Protein AF-A0A2E8H2K3-F1 (afdb_monomer)

Solvent-accessible surface area (backbone atoms only — not comparable to full-atom values): 17616 Å² total; per-residue (Å²): 133,90,81,90,89,84,88,81,89,86,83,91,80,86,81,76,81,76,82,73,80,74,78,74,80,76,75,75,80,77,75,50,75,65,58,50,51,50,50,56,44,62,75,73,41,44,48,52,78,47,74,44,89,97,36,64,70,56,31,31,44,37,40,28,39,30,40,29,29,30,73,90,58,51,79,85,51,50,73,74,70,49,65,58,66,64,61,57,53,47,54,34,50,45,36,45,71,76,37,57,31,51,51,48,75,42,77,77,36,41,46,78,41,76,68,58,70,56,30,40,36,35,34,61,42,47,75,57,51,79,72,27,30,42,44,50,31,49,30,48,76,60,19,22,29,34,48,31,72,69,79,53,70,64,58,55,50,53,20,31,42,73,67,58,72,39,48,77,80,75,41,29,44,76,45,66,62,58,62,82,42,62,46,45,53,39,52,46,82,52,65,78,68,69,58,56,95,89,49,66,61,42,38,31,35,30,49,75,87,34,80,31,33,38,38,53,55,32,64,69,74,79,76,62,73,68,56,65,66,74,70,64,91,75,89,85,86,89,78,77,91,80,78,96,71,84,86,75,78,55,73,64,59,52,51,52,54,51,52,58,51,58,60,59,75,65,39,66,66,46,50,45,47,51,43,6,46,52,48,28,50,45,65,38,83,68,11,40,42,44,41,65,75,70,67,74,124

Foldseek 3Di:
DDDDDDDDDDDDDDDDPPPDPPPDPDPDPDDDPVRVVLVVCVVPAQWAWDADPPALQQIATEHAEEEEEAPVCPPVNLCPAFDNVVVVVLLQVLLVVRHNYNYDYDPHYYLPDPCLLRHLEYEYSDQYDPVSLLSVLVSLQQQHAYAYQPSDDVSNVCSCVPNVVDDEPPQKYKDQAAQPHQLCVSNNNPHRPDADVPQAGWMFMDGNNAGRYTHLCSLGPDDPPVVVVVPDPDDDDDDDDDDDDDDPDDPVVVVVVVVVVVVVSVPPSSSSSSNSNVSCSQPPPSGSNVCVNVPPD

Secondary structure (DSSP, 8-state):
---------------------PPPPPPPPPPPHHHHHHHHHHHH-SEEEEEETTEEEEEEEEEEEEEEE-GGG-GGGGGGTSS-HHHHHHHHHHHHHHSEEEEEEPPPEETT-GGGGG-SEEEE-S---HHHHHHHHHHHHTT-EEEESS--HHHHHHHHHHTT-PPBTTTEEEEEPPTT-GGGGSSS-----PPPTTPPPPEEEEETTEEEEEESGGGT--SSHHHHHHT--------PPPPP------HHHHHHHHHHHHHHTT-HHHHHHHHHHHHHHHHSTT-HHHHHHTT--

Nearest PDB structures (foldseek):
  4nc9-assembly6_D  TM=3.918E-01  e=2.408E+00  Mycolicibacterium smegmatis MC2 155

Radius of gyration: 29.59 Å; Cα contacts (8 Å, |Δi|>4): 400; chains: 1; bounding box: 62×115×82 Å

Mean predicted aligned error: 13.83 Å

Sequence (297 aa):
MKRSCHRLLGLSLAVGFMSGCIPAPIPSPTPTSEEQEERLNRERYQARIRVIPGAPQAISGFLRIGRVYASRMGSAAVVSRVGNPRDLDMILDTINEYTEIEADFAPDLPYSDPRLLDLPIIIPQSEPNEVELEQLTRYLLEGGFVLDPGLGTDVFREGLEKYGGLVWGQDAWMETLPSDHPVFNSFFVLGEVRPSAGQPSPRGLFVNGRLAVLNFETLGMREEQTRAEVSRPGQVPGRAPVSPGTETVDPQLLRELDAAHVDRFRDIRFEKMTVNVVVHALTQEGSITSRNSTGGR

pLDDT: mean 75.19, std 21.52, range [35.12, 98.31]

Structure (mmCIF, N/CA/C/O backbone):
data_AF-A0A2E8H2K3-F1
#
_entry.id   AF-A0A2E8H2K3-F1
#
loop_
_atom_site.group_PDB
_atom_site.id
_atom_site.type_symbol
_atom_site.label_atom_id
_atom_site.label_alt_id
_atom_site.label_comp_id
_atom_site.label_asym_id
_atom_site.label_entity_id
_atom_site.label_seq_id
_atom_site.pdbx_PDB_ins_code
_atom_site.Cartn_x
_atom_site.Cartn_y
_atom_site.Cartn_z
_atom_site.occupancy
_atom_site.B_iso_or_equiv
_atom_site.auth_seq_id
_atom_site.auth_comp_id
_atom_site.auth_asym_id
_atom_site.auth_atom_id
_atom_site.pdbx_PDB_model_num
ATOM 1 N N . MET A 1 1 ? 35.609 -87.803 56.787 1.00 37.50 1 MET A N 1
ATOM 2 C CA . MET A 1 1 ? 36.793 -86.906 56.721 1.00 37.50 1 MET A CA 1
ATOM 3 C C . MET A 1 1 ? 36.274 -85.474 56.888 1.00 37.50 1 MET A C 1
ATOM 5 O O . MET A 1 1 ? 35.371 -85.124 56.152 1.00 37.50 1 MET A O 1
ATOM 9 N N . LYS A 1 2 ? 36.506 -84.809 58.041 1.00 36.69 2 LYS A N 1
ATOM 10 C CA . LYS A 1 2 ? 37.473 -83.684 58.245 1.00 36.69 2 LYS A CA 1
ATOM 11 C C . LYS A 1 2 ? 37.224 -82.526 57.244 1.00 36.69 2 LYS A C 1
ATOM 13 O O . LYS A 1 2 ? 37.338 -82.807 56.066 1.00 36.69 2 LYS A O 1
ATOM 18 N N . ARG A 1 3 ? 36.948 -81.240 57.540 1.00 36.94 3 ARG A N 1
ATOM 19 C CA . ARG A 1 3 ? 36.992 -80.272 58.681 1.00 36.94 3 ARG A CA 1
ATOM 20 C C . ARG A 1 3 ? 36.004 -79.123 58.311 1.00 36.94 3 ARG A C 1
ATOM 22 O O . ARG A 1 3 ? 35.865 -78.854 57.129 1.00 36.94 3 ARG A O 1
ATOM 29 N N . SER A 1 4 ? 35.138 -78.589 59.176 1.00 41.41 4 SER A N 1
ATOM 30 C CA . SER A 1 4 ? 35.274 -77.457 60.128 1.00 41.41 4 SER A CA 1
ATOM 31 C C . SER A 1 4 ? 35.859 -76.112 59.623 1.00 41.41 4 SER A C 1
ATOM 33 O O . SER A 1 4 ? 37.022 -76.072 59.232 1.00 41.41 4 SER A O 1
ATOM 35 N N . CYS A 1 5 ? 35.067 -75.038 59.837 1.00 39.00 5 CYS A N 1
ATOM 36 C CA . CYS A 1 5 ? 35.404 -73.690 60.371 1.00 39.00 5 CYS A CA 1
ATOM 37 C C . CYS A 1 5 ? 35.266 -72.399 59.502 1.00 39.00 5 CYS A C 1
ATOM 39 O O . CYS A 1 5 ? 36.154 -72.058 58.734 1.00 39.00 5 CYS A O 1
ATOM 41 N N . HIS A 1 6 ? 34.209 -71.626 59.837 1.00 35.16 6 HIS A N 1
ATOM 42 C CA . HIS A 1 6 ? 34.156 -70.201 60.269 1.00 35.16 6 HIS A CA 1
ATOM 43 C C . HIS A 1 6 ? 34.011 -68.973 59.325 1.00 35.16 6 HIS A C 1
ATOM 45 O O . HIS A 1 6 ? 34.931 -68.635 58.596 1.00 35.16 6 HIS A O 1
ATOM 51 N N . ARG A 1 7 ? 32.934 -68.201 59.643 1.00 38.00 7 ARG A N 1
ATOM 52 C CA . ARG A 1 7 ? 32.728 -66.717 59.672 1.00 38.00 7 ARG A CA 1
ATOM 53 C C . ARG A 1 7 ? 32.753 -65.990 58.302 1.00 38.00 7 ARG A C 1
ATOM 55 O O . ARG A 1 7 ? 33.496 -66.386 57.430 1.00 38.00 7 ARG A O 1
ATOM 62 N N . LEU A 1 8 ? 31.975 -64.940 58.000 1.00 39.94 8 LEU A N 1
ATOM 63 C CA . LEU A 1 8 ? 31.508 -63.781 58.777 1.00 39.94 8 LEU A CA 1
ATOM 64 C C . LEU A 1 8 ? 30.384 -63.029 57.999 1.00 39.94 8 LEU A C 1
ATOM 66 O O . LEU A 1 8 ? 30.303 -63.134 56.779 1.00 39.94 8 LEU A O 1
ATOM 70 N N . LEU A 1 9 ? 29.554 -62.275 58.733 1.00 43.78 9 LEU A N 1
ATOM 71 C CA . LEU A 1 9 ? 28.530 -61.296 58.310 1.00 43.78 9 LEU A CA 1
ATOM 72 C C . LEU A 1 9 ? 28.964 -60.311 57.197 1.00 43.78 9 LEU A C 1
ATOM 74 O O . LEU A 1 9 ? 30.111 -59.872 57.203 1.00 43.78 9 LEU A O 1
ATOM 78 N N . GLY A 1 10 ? 27.995 -59.783 56.426 1.00 35.47 10 GLY A N 1
ATOM 79 C CA . GLY A 1 10 ? 28.126 -58.434 55.847 1.00 35.47 10 GLY A CA 1
ATOM 80 C C . GLY A 1 10 ? 27.126 -58.004 54.761 1.00 35.47 10 GLY A C 1
ATOM 81 O O . GLY A 1 10 ? 27.346 -58.284 53.594 1.00 35.47 10 GLY A O 1
ATOM 82 N N . LEU A 1 11 ? 26.124 -57.219 55.178 1.00 40.31 11 LEU A N 1
ATOM 83 C CA . LEU A 1 11 ? 25.332 -56.207 54.448 1.00 40.31 11 LEU A CA 1
ATOM 84 C C . LEU A 1 11 ? 24.393 -56.592 53.280 1.00 40.31 11 LEU A C 1
ATOM 86 O O . LEU A 1 11 ? 24.789 -56.757 52.130 1.00 40.31 11 LEU A O 1
ATOM 90 N N . SER A 1 12 ? 23.094 -56.508 53.589 1.00 43.03 12 SER A N 1
ATOM 91 C CA . SER A 1 12 ? 22.006 -56.200 52.657 1.00 43.03 12 SER A CA 1
ATOM 92 C C . SER A 1 12 ? 22.074 -54.750 52.167 1.00 43.03 12 SER A C 1
ATOM 94 O O . SER A 1 12 ? 22.155 -53.827 52.977 1.00 43.03 12 SER A O 1
ATOM 96 N N . LEU A 1 13 ? 21.903 -54.550 50.861 1.00 43.50 13 LEU A N 1
ATOM 97 C CA . LEU A 1 13 ? 21.493 -53.279 50.262 1.00 43.50 13 LEU A CA 1
ATOM 98 C C . LEU A 1 13 ? 20.349 -53.585 49.289 1.00 43.50 13 LEU A C 1
ATOM 100 O O . LEU A 1 13 ? 20.558 -54.011 48.157 1.00 43.50 13 LEU A O 1
ATOM 104 N N . ALA A 1 14 ? 19.119 -53.448 49.783 1.00 43.75 14 ALA A N 1
ATOM 105 C CA . ALA A 1 14 ? 17.917 -53.500 48.967 1.00 43.75 14 ALA A CA 1
ATOM 106 C C . ALA A 1 14 ? 17.745 -52.131 48.299 1.00 43.75 14 ALA A C 1
ATOM 108 O O . ALA A 1 14 ? 17.329 -51.167 48.940 1.00 43.75 14 ALA A O 1
ATOM 109 N N . VAL A 1 15 ? 18.098 -52.034 47.018 1.00 48.22 15 VAL A N 1
ATOM 110 C CA . VAL A 1 15 ? 17.743 -50.881 46.187 1.00 48.22 15 VAL A CA 1
ATOM 111 C C . VAL A 1 15 ? 16.286 -51.064 45.776 1.00 48.22 15 VAL A C 1
ATOM 113 O O . VAL A 1 15 ? 15.960 -51.889 44.925 1.00 48.22 15 VAL A O 1
ATOM 116 N N . GLY A 1 16 ? 15.397 -50.331 46.445 1.00 43.44 16 GLY A N 1
ATOM 117 C CA . GLY A 1 16 ? 14.001 -50.217 46.051 1.00 43.44 16 GLY A CA 1
ATOM 118 C C . GLY A 1 16 ? 13.903 -49.520 44.698 1.00 43.44 16 GLY A C 1
ATOM 119 O O . GLY A 1 16 ? 14.281 -48.358 44.564 1.00 43.44 16 GLY A O 1
ATOM 120 N N . PHE A 1 17 ? 13.382 -50.231 43.700 1.00 47.88 17 PHE A N 1
ATOM 121 C CA . PHE A 1 17 ? 12.886 -49.632 42.468 1.00 47.88 17 PHE A CA 1
ATOM 122 C C . PHE A 1 17 ? 11.663 -48.775 42.815 1.00 47.88 17 PHE A C 1
ATOM 124 O O . PHE A 1 17 ? 10.543 -49.274 42.908 1.00 47.88 17 PHE A O 1
ATOM 131 N N . MET A 1 18 ? 11.880 -47.478 43.031 1.00 45.75 18 MET A N 1
ATOM 132 C CA . MET A 1 18 ? 10.807 -46.494 42.956 1.00 45.75 18 MET A CA 1
ATOM 133 C C . MET A 1 18 ? 10.330 -46.468 41.504 1.00 45.75 18 MET A C 1
ATOM 135 O O . MET A 1 18 ? 11.032 -45.995 40.612 1.00 45.75 18 MET A O 1
ATOM 139 N N . SER A 1 19 ? 9.150 -47.039 41.274 1.00 50.78 19 SER A N 1
ATOM 140 C CA . SER A 1 19 ? 8.408 -46.897 40.028 1.00 50.78 19 SER A CA 1
ATOM 141 C C . SER A 1 19 ? 8.053 -45.416 39.881 1.00 50.78 19 SER A C 1
ATOM 143 O O . SER A 1 19 ? 7.126 -44.918 40.516 1.00 50.78 19 SER A O 1
ATOM 145 N N . GLY A 1 20 ? 8.881 -44.681 39.138 1.00 45.28 20 GLY A N 1
ATOM 146 C CA . GLY A 1 20 ? 8.628 -43.288 38.812 1.00 45.28 20 GLY A CA 1
ATOM 147 C C . GLY A 1 20 ? 7.400 -43.208 37.917 1.00 45.28 20 GLY A C 1
ATOM 148 O O . GLY A 1 20 ? 7.410 -43.734 36.806 1.00 45.28 20 GLY A O 1
ATOM 149 N N . CYS A 1 21 ? 6.344 -42.562 38.406 1.00 47.41 21 CYS A N 1
ATOM 150 C CA . CYS A 1 21 ? 5.223 -42.134 37.584 1.00 47.41 21 CYS A CA 1
ATOM 151 C C . CYS A 1 21 ? 5.771 -41.262 36.449 1.00 47.41 21 CYS A C 1
ATOM 153 O O . CYS A 1 21 ? 6.177 -40.125 36.682 1.00 47.41 21 CYS A O 1
ATOM 155 N N . ILE A 1 22 ? 5.807 -41.796 35.228 1.00 57.12 22 ILE A N 1
ATOM 156 C CA . ILE A 1 22 ? 5.999 -40.981 34.031 1.00 57.12 22 ILE A CA 1
ATOM 157 C C . ILE A 1 22 ? 4.727 -40.130 33.917 1.00 57.12 22 ILE A C 1
ATOM 159 O O . ILE A 1 22 ? 3.642 -40.711 33.802 1.00 57.12 22 ILE A O 1
ATOM 163 N N . PRO A 1 23 ? 4.801 -38.790 34.005 1.00 54.94 23 PRO A N 1
ATOM 164 C CA . PRO A 1 23 ? 3.635 -37.959 33.756 1.00 54.94 23 PRO A CA 1
ATOM 165 C C . PRO A 1 23 ? 3.159 -38.237 32.329 1.00 54.94 23 PRO A C 1
ATOM 167 O O . PRO A 1 23 ? 3.935 -38.146 31.377 1.00 54.94 23 PRO A O 1
ATOM 170 N N . ALA A 1 24 ? 1.894 -38.636 32.193 1.00 60.16 24 ALA A N 1
ATOM 171 C CA . ALA A 1 24 ? 1.275 -38.794 30.888 1.00 60.16 24 ALA A CA 1
ATOM 172 C C . ALA A 1 24 ? 1.413 -37.468 30.114 1.00 60.16 24 ALA A C 1
ATOM 174 O O . ALA A 1 24 ? 1.178 -36.410 30.708 1.00 60.16 24 ALA A O 1
ATOM 175 N N . PRO A 1 25 ? 1.805 -37.491 28.826 1.00 58.66 25 PRO A N 1
ATOM 176 C CA . PRO A 1 25 ? 1.822 -36.286 28.014 1.00 58.66 25 PRO A CA 1
ATOM 177 C C . PRO A 1 25 ? 0.408 -35.707 28.005 1.00 58.66 25 PRO A C 1
ATOM 179 O O . PRO A 1 25 ? -0.547 -36.385 27.624 1.00 58.66 25 PRO A O 1
ATOM 182 N N . ILE A 1 26 ? 0.280 -34.471 28.487 1.00 58.16 26 ILE A N 1
ATOM 183 C CA . ILE A 1 26 ? -0.969 -33.717 28.431 1.00 58.16 26 ILE A CA 1
ATOM 184 C C . ILE A 1 26 ? -1.352 -33.652 26.946 1.00 58.16 26 ILE A C 1
ATOM 186 O O . ILE A 1 26 ? -0.544 -33.159 26.155 1.00 58.16 26 ILE A O 1
ATOM 190 N N . PRO A 1 27 ? -2.518 -34.181 26.532 1.00 56.06 27 PRO A N 1
ATOM 191 C CA . PRO A 1 27 ? -2.948 -34.058 25.151 1.00 56.06 27 PRO A CA 1
ATOM 192 C C . PRO A 1 27 ? -3.086 -32.570 24.836 1.00 56.06 27 PRO A C 1
ATOM 194 O O . PRO A 1 27 ? -3.782 -31.845 25.550 1.00 56.06 27 PRO A O 1
ATOM 197 N N . SER A 1 28 ? -2.390 -32.112 23.796 1.00 61.53 28 SER A N 1
ATOM 198 C CA . SER A 1 28 ? -2.527 -30.748 23.294 1.00 61.53 28 SER A CA 1
ATOM 199 C C . SER A 1 28 ? -4.015 -30.465 23.053 1.00 61.53 28 SER A C 1
ATOM 201 O O . SER A 1 28 ? -4.686 -31.317 22.457 1.00 61.53 28 SER A O 1
ATOM 203 N N . PRO A 1 29 ? -4.559 -29.322 23.510 1.00 62.69 29 PRO A N 1
ATOM 204 C CA . PRO A 1 29 ? -5.948 -28.983 23.238 1.00 62.69 29 PRO A CA 1
ATOM 205 C C . PRO A 1 29 ? -6.180 -29.017 21.725 1.00 62.69 29 PRO A C 1
ATOM 207 O O . PRO A 1 29 ? -5.376 -28.505 20.945 1.00 62.69 29 PRO A O 1
ATOM 210 N N . THR A 1 30 ? -7.240 -29.706 21.301 1.00 67.81 30 THR A N 1
ATOM 211 C CA . THR A 1 30 ? -7.624 -29.745 19.887 1.00 67.81 30 THR A CA 1
ATOM 212 C C . THR A 1 30 ? -8.059 -28.333 19.492 1.00 67.81 30 THR A C 1
ATOM 214 O O . THR A 1 30 ? -8.907 -27.783 20.197 1.00 67.81 30 THR A O 1
ATOM 217 N N . PRO A 1 31 ? -7.490 -27.735 18.428 1.00 67.69 31 PRO A N 1
ATOM 218 C CA . PRO A 1 31 ? -7.791 -26.355 18.072 1.00 67.69 31 PRO A CA 1
ATOM 219 C C . PRO A 1 31 ? -9.277 -26.194 17.756 1.00 67.69 31 PRO A C 1
ATOM 221 O O . PRO A 1 31 ? -9.889 -27.094 17.165 1.00 67.69 31 PRO A O 1
ATOM 224 N N . THR A 1 32 ? -9.850 -25.066 18.167 1.00 76.69 32 THR A N 1
ATOM 225 C CA . THR A 1 32 ? -11.265 -24.745 17.933 1.00 76.69 32 THR A CA 1
ATOM 226 C C . THR A 1 32 ? -11.553 -24.607 16.431 1.00 76.69 32 THR A C 1
ATOM 228 O O . THR A 1 32 ? -10.639 -24.453 15.619 1.00 76.69 32 THR A O 1
ATOM 231 N N . SER A 1 33 ? -12.824 -24.677 16.016 1.00 80.06 33 SER A N 1
ATOM 232 C CA . SER A 1 33 ? -13.188 -24.533 14.594 1.00 80.06 33 SER A CA 1
ATOM 233 C C . SER A 1 33 ? -12.756 -23.187 14.004 1.00 80.06 33 SER A C 1
ATOM 235 O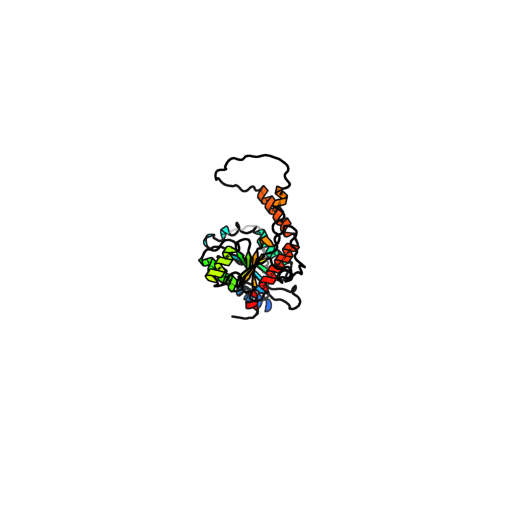 O . SER A 1 33 ? -12.403 -23.125 12.831 1.00 80.06 33 SER A O 1
ATOM 237 N N . GLU A 1 34 ? -12.747 -22.130 14.820 1.00 80.25 34 GLU A N 1
ATOM 238 C CA . GLU A 1 34 ? -12.290 -20.795 14.421 1.00 80.25 34 GLU A CA 1
ATOM 239 C C . GLU A 1 34 ? -10.767 -20.758 14.239 1.00 80.25 34 GLU A C 1
ATOM 241 O O . GLU A 1 34 ? -10.291 -20.320 13.194 1.00 80.25 34 GLU A O 1
ATOM 246 N N . GLU A 1 35 ? -9.997 -21.327 15.173 1.00 82.06 35 GLU A N 1
ATOM 247 C CA . GLU A 1 35 ? -8.533 -21.445 15.051 1.00 82.06 35 GLU A CA 1
ATOM 248 C C . GLU A 1 35 ? -8.116 -22.287 13.832 1.00 82.06 35 GLU A C 1
ATOM 250 O O . GLU A 1 35 ? -7.108 -22.016 13.173 1.00 82.06 35 GLU A O 1
ATOM 255 N N . GLN A 1 36 ? -8.890 -23.328 13.507 1.00 83.25 36 GLN A N 1
ATOM 256 C CA . GLN A 1 36 ? -8.672 -24.131 12.303 1.00 83.25 36 GLN A CA 1
ATOM 257 C C . GLN A 1 36 ? -8.955 -23.336 11.024 1.00 83.25 36 GLN A C 1
ATOM 259 O O . GLN A 1 36 ? -8.156 -23.406 10.087 1.00 83.25 36 GLN A O 1
ATOM 264 N N . GLU A 1 37 ? -10.053 -22.575 10.974 1.00 84.25 37 GLU A N 1
ATOM 265 C CA . GLU A 1 37 ? -10.356 -21.705 9.832 1.00 84.25 37 GLU A CA 1
ATOM 266 C C . GLU A 1 37 ? -9.265 -20.645 9.653 1.00 84.25 37 GLU A C 1
ATOM 268 O O . GLU A 1 37 ? -8.799 -20.401 8.539 1.00 84.25 37 GLU A O 1
ATOM 273 N N . GLU A 1 38 ? -8.805 -20.045 10.745 1.00 82.12 38 GLU A N 1
ATOM 274 C CA . GLU A 1 38 ? -7.764 -19.030 10.712 1.00 82.12 38 GLU A CA 1
ATOM 275 C C . GLU A 1 38 ? -6.428 -19.579 10.201 1.00 82.12 38 GLU A C 1
ATOM 277 O O . GLU A 1 38 ? -5.794 -18.965 9.339 1.00 82.12 38 GLU A O 1
ATOM 282 N N . ARG A 1 39 ? -6.034 -20.781 10.638 1.00 85.69 39 ARG A N 1
ATOM 283 C CA . ARG A 1 39 ? -4.861 -21.472 10.085 1.00 85.69 39 ARG A CA 1
ATOM 284 C C . ARG A 1 39 ? -4.978 -21.692 8.581 1.00 85.69 39 ARG A C 1
ATOM 286 O O . ARG A 1 39 ? -4.048 -21.359 7.850 1.00 85.69 39 ARG A O 1
ATOM 293 N N . LEU A 1 40 ? -6.117 -22.200 8.112 1.00 86.62 40 LEU A N 1
ATOM 294 C CA . LEU A 1 40 ? -6.358 -22.403 6.679 1.00 86.62 40 LEU A CA 1
ATOM 295 C C . LEU A 1 40 ? -6.312 -21.078 5.906 1.00 86.62 40 LEU A C 1
ATOM 297 O O . LEU A 1 40 ? -5.795 -21.021 4.789 1.00 86.62 40 LEU A O 1
ATOM 301 N N . ASN A 1 41 ? -6.807 -19.996 6.506 1.00 85.81 41 ASN A N 1
ATOM 302 C CA . ASN A 1 41 ? -6.730 -18.667 5.914 1.00 85.81 41 ASN A CA 1
ATOM 303 C C . ASN A 1 41 ? -5.286 -18.179 5.785 1.00 85.81 41 ASN A C 1
ATOM 305 O O . ASN A 1 41 ? -4.928 -17.671 4.727 1.00 85.81 41 ASN A O 1
ATOM 309 N N . ARG A 1 42 ? -4.451 -18.362 6.811 1.00 86.88 42 ARG A N 1
ATOM 310 C CA . ARG A 1 42 ? -3.030 -17.963 6.795 1.00 86.88 42 ARG A CA 1
ATOM 311 C C . ARG A 1 42 ? -2.172 -18.807 5.850 1.00 86.88 42 ARG A C 1
ATOM 313 O O . ARG A 1 42 ? -1.130 -18.345 5.390 1.00 86.88 42 ARG A O 1
ATOM 320 N N . GLU A 1 43 ? -2.599 -20.032 5.552 1.00 85.94 43 GLU A N 1
ATOM 321 C CA . GLU A 1 43 ? -1.982 -20.877 4.522 1.00 85.94 43 GLU A CA 1
ATOM 322 C C . GLU A 1 43 ? -2.354 -20.419 3.101 1.00 85.94 43 GLU A C 1
ATOM 324 O O . GLU A 1 43 ? -1.569 -20.600 2.170 1.00 85.94 43 GLU A O 1
ATOM 329 N N . ARG A 1 44 ? -3.537 -19.815 2.925 1.00 84.12 44 ARG A N 1
ATOM 330 C CA . ARG A 1 44 ? -4.074 -19.438 1.610 1.00 84.12 44 ARG A CA 1
ATOM 331 C C . ARG A 1 44 ? -3.846 -17.973 1.230 1.00 84.12 44 ARG A C 1
ATOM 333 O O . ARG A 1 44 ? -3.697 -17.688 0.045 1.00 84.12 44 ARG A O 1
ATOM 340 N N . TYR A 1 45 ? -3.866 -17.055 2.189 1.00 87.56 45 TYR A N 1
ATOM 341 C CA . TYR A 1 45 ? -3.857 -15.612 1.943 1.00 87.56 45 TYR A CA 1
ATOM 342 C C . TYR A 1 45 ? -2.672 -14.939 2.638 1.00 87.56 45 TYR A C 1
ATOM 344 O O . TYR A 1 45 ? -2.228 -15.387 3.691 1.00 87.56 45 TYR A O 1
ATOM 352 N N . GLN A 1 46 ? -2.192 -13.826 2.076 1.00 91.81 46 GLN A N 1
ATOM 353 C CA . GLN A 1 46 ? -1.210 -12.963 2.749 1.00 91.81 46 GLN A CA 1
ATOM 354 C C . GLN A 1 46 ? -1.870 -11.921 3.656 1.00 91.81 46 GLN A C 1
ATOM 356 O O . GLN A 1 46 ? -1.228 -11.398 4.558 1.00 91.81 46 GLN A O 1
ATOM 361 N N . ALA A 1 47 ? -3.155 -11.636 3.449 1.00 92.19 47 ALA A N 1
ATOM 362 C CA . ALA A 1 47 ? -3.939 -10.817 4.356 1.00 92.19 47 ALA A CA 1
ATOM 363 C C . ALA A 1 47 ? -5.413 -11.212 4.319 1.00 92.19 47 ALA A C 1
ATOM 365 O O . ALA A 1 47 ? -5.960 -11.538 3.261 1.00 92.19 47 ALA A O 1
ATOM 366 N N . ARG A 1 48 ? -6.068 -11.131 5.476 1.00 90.38 48 ARG A N 1
ATOM 367 C CA . ARG A 1 48 ? -7.524 -11.209 5.608 1.00 90.38 48 ARG A CA 1
ATOM 368 C C . ARG A 1 48 ? -7.927 -10.262 6.723 1.00 90.38 48 ARG A C 1
ATOM 370 O O . ARG A 1 48 ? -7.509 -10.442 7.861 1.00 90.38 48 ARG A O 1
ATOM 377 N N . ILE A 1 49 ? -8.728 -9.265 6.368 1.00 91.06 49 ILE A N 1
ATOM 378 C CA . ILE A 1 49 ? -9.114 -8.177 7.260 1.00 91.06 49 ILE A CA 1
ATOM 379 C C . ILE A 1 49 ? -10.625 -8.190 7.440 1.00 91.06 49 ILE A C 1
ATOM 381 O O . ILE A 1 49 ? -11.382 -8.322 6.475 1.00 91.06 49 ILE A O 1
ATOM 385 N N . ARG A 1 50 ? -11.060 -8.036 8.685 1.00 88.81 50 ARG A N 1
ATOM 386 C CA . ARG A 1 50 ? -12.447 -7.831 9.070 1.00 88.81 50 ARG A CA 1
ATOM 387 C C . ARG A 1 50 ? -12.604 -6.388 9.522 1.00 88.81 50 ARG A C 1
ATOM 389 O O . ARG A 1 50 ? -11.892 -5.939 10.409 1.00 88.81 50 ARG A O 1
ATOM 396 N N . VAL A 1 51 ? -13.565 -5.689 8.930 1.00 86.50 51 VAL A N 1
ATOM 397 C CA . VAL A 1 51 ? -13.941 -4.325 9.320 1.00 86.50 51 VAL A CA 1
ATOM 398 C C . VAL A 1 51 ? -15.387 -4.352 9.787 1.00 86.50 51 VAL A C 1
ATOM 400 O O . VAL A 1 51 ? -16.237 -4.946 9.119 1.00 86.50 51 VAL A O 1
ATOM 403 N N . ILE A 1 52 ? -15.686 -3.712 10.917 1.00 81.06 52 ILE A N 1
ATOM 404 C CA . ILE A 1 52 ? -17.068 -3.515 11.363 1.00 81.06 52 ILE A CA 1
ATOM 405 C C . ILE A 1 52 ? -17.610 -2.209 10.757 1.00 81.06 52 ILE A C 1
ATOM 407 O O . ILE A 1 52 ? -17.076 -1.132 11.040 1.00 81.06 52 ILE A O 1
ATOM 411 N N . PRO A 1 53 ? -18.685 -2.257 9.944 1.00 76.25 53 PRO A N 1
ATOM 412 C CA . PRO A 1 53 ? -19.297 -1.049 9.400 1.00 76.25 53 PRO A CA 1
ATOM 413 C C . PRO A 1 53 ? -19.717 -0.083 10.513 1.00 76.25 53 PRO A C 1
ATOM 415 O O . PRO A 1 53 ? -20.360 -0.482 11.482 1.00 76.25 53 PRO A O 1
ATOM 418 N N . GLY A 1 54 ? -19.356 1.194 10.378 1.00 74.94 54 GLY A N 1
ATOM 419 C CA . GLY A 1 54 ? -19.654 2.225 11.379 1.00 74.94 54 GLY A CA 1
ATOM 420 C C . GLY A 1 54 ? -18.709 2.254 12.587 1.00 74.94 54 GLY A C 1
ATOM 421 O O . GLY A 1 54 ? -18.816 3.171 13.397 1.00 74.94 54 GLY A O 1
ATOM 422 N N . ALA A 1 55 ? -17.755 1.321 12.686 1.00 80.56 55 ALA A N 1
ATOM 423 C CA . ALA A 1 55 ? -16.694 1.327 13.690 1.00 80.56 55 ALA A CA 1
ATOM 424 C C . ALA A 1 55 ? -15.326 1.057 13.026 1.00 80.56 55 ALA A C 1
ATOM 426 O O . ALA A 1 55 ? -14.798 -0.045 13.154 1.00 80.56 55 ALA A O 1
ATOM 427 N N . PRO A 1 56 ? -14.726 2.049 12.331 1.00 74.56 56 PRO A N 1
ATOM 428 C CA . PRO A 1 56 ? -13.455 1.878 11.608 1.00 74.56 56 PRO A CA 1
ATOM 429 C C . PRO A 1 56 ? -12.297 1.388 12.487 1.00 74.56 56 PRO A C 1
ATOM 431 O O . PRO A 1 56 ? -11.379 0.740 11.998 1.00 74.56 56 PRO A O 1
ATOM 434 N N . GLN A 1 57 ? -12.362 1.678 13.790 1.00 85.38 57 GLN A N 1
ATOM 435 C CA . GLN A 1 57 ? -11.367 1.249 14.771 1.00 85.38 57 GLN A CA 1
ATOM 436 C C . GLN A 1 57 ? -11.498 -0.224 15.178 1.00 85.38 57 GLN A C 1
ATOM 438 O O . GLN A 1 57 ? -10.550 -0.797 15.700 1.00 85.38 57 GLN A O 1
ATOM 443 N N . ALA A 1 58 ? -12.643 -0.855 14.913 1.00 87.25 58 ALA A N 1
ATOM 444 C CA . ALA A 1 58 ? -12.844 -2.285 15.114 1.00 87.25 58 ALA A CA 1
ATOM 445 C C . ALA A 1 58 ? -12.436 -3.047 13.843 1.00 87.25 58 ALA A C 1
ATOM 447 O O . ALA A 1 58 ? -13.267 -3.635 13.139 1.00 87.25 58 ALA A O 1
ATOM 448 N N . ILE A 1 59 ? -11.144 -2.955 13.530 1.00 89.12 59 ILE A N 1
ATOM 449 C CA . ILE A 1 59 ? -10.488 -3.654 12.428 1.00 89.12 59 ILE A CA 1
ATOM 450 C C . ILE A 1 59 ? -9.576 -4.741 12.988 1.00 89.12 59 ILE A C 1
ATOM 452 O O . ILE A 1 59 ? -8.770 -4.478 13.879 1.00 89.12 59 ILE A O 1
ATOM 456 N N . SER A 1 60 ? -9.709 -5.957 12.464 1.00 92.56 60 SER A N 1
ATOM 457 C CA . SER A 1 60 ? -8.956 -7.120 12.937 1.00 92.56 60 SER A CA 1
ATOM 458 C C . SER A 1 60 ? -8.596 -8.081 11.811 1.00 92.56 60 SER A C 1
ATOM 460 O O . SER A 1 60 ? -9.115 -7.979 10.694 1.00 92.56 60 SER A O 1
ATOM 462 N N . GLY A 1 61 ? -7.700 -9.025 12.094 1.00 92.56 61 GLY A N 1
ATOM 463 C CA . GLY A 1 61 ? -7.297 -10.077 11.164 1.00 92.56 61 GLY A CA 1
ATOM 464 C C . GLY A 1 61 ? -5.786 -10.213 11.090 1.00 92.56 61 GLY A C 1
ATOM 465 O O . GLY A 1 61 ? -5.106 -10.049 12.094 1.00 92.56 61 GLY A O 1
ATOM 466 N N . PHE A 1 62 ? -5.252 -10.503 9.905 1.00 94.69 62 PHE A N 1
ATOM 467 C CA . PHE A 1 62 ? -3.805 -10.582 9.710 1.00 94.69 62 PHE A CA 1
ATOM 468 C C . PHE A 1 62 ? -3.358 -9.925 8.410 1.00 94.69 62 PHE A C 1
ATOM 470 O O . PHE A 1 62 ? -4.109 -9.867 7.428 1.00 94.69 62 PHE A O 1
ATOM 477 N N . LEU A 1 63 ? -2.110 -9.467 8.412 1.00 95.50 63 LEU A N 1
ATOM 478 C CA . LEU A 1 63 ? -1.457 -8.782 7.309 1.00 95.50 63 LEU A CA 1
ATOM 479 C C . LEU A 1 63 ? -0.004 -9.236 7.192 1.00 95.50 63 LEU A C 1
ATOM 481 O O . LEU A 1 63 ? 0.752 -9.169 8.155 1.00 95.50 63 LEU A O 1
ATOM 485 N N . ARG A 1 64 ? 0.413 -9.603 5.982 1.00 95.50 64 ARG A N 1
ATOM 486 C CA . ARG A 1 64 ? 1.825 -9.734 5.631 1.00 95.50 64 ARG A CA 1
ATOM 487 C C . ARG A 1 64 ? 2.248 -8.653 4.655 1.00 95.50 64 ARG A C 1
ATOM 489 O O . ARG A 1 64 ? 1.691 -8.553 3.560 1.00 95.50 64 ARG A O 1
ATOM 496 N N . ILE A 1 65 ? 3.245 -7.866 5.047 1.00 94.56 65 ILE A N 1
ATOM 497 C CA . ILE A 1 65 ? 3.855 -6.843 4.193 1.00 94.56 65 ILE A CA 1
ATOM 498 C C . ILE A 1 65 ? 5.043 -7.463 3.456 1.00 94.56 65 ILE A C 1
ATOM 500 O O . ILE A 1 65 ? 5.864 -8.158 4.052 1.00 94.56 65 ILE A O 1
ATOM 504 N N . GLY A 1 66 ? 5.140 -7.238 2.147 1.00 93.44 66 GLY A N 1
ATOM 505 C CA . GLY A 1 66 ? 6.254 -7.741 1.346 1.00 93.44 66 GLY A CA 1
ATOM 506 C C . GLY A 1 66 ? 7.402 -6.750 1.246 1.00 93.44 66 GLY A C 1
ATOM 507 O O . GLY A 1 66 ? 7.193 -5.592 0.896 1.00 93.44 66 GLY A O 1
ATOM 508 N N . ARG A 1 67 ? 8.637 -7.208 1.445 1.00 91.88 67 ARG A N 1
ATOM 509 C CA . ARG A 1 67 ? 9.824 -6.466 1.001 1.00 91.88 67 ARG A CA 1
ATOM 510 C C . ARG A 1 67 ? 10.261 -7.020 -0.341 1.00 91.88 67 ARG A C 1
ATOM 512 O O . ARG A 1 67 ? 10.418 -8.234 -0.489 1.00 91.88 67 ARG A O 1
ATOM 519 N N . VAL A 1 68 ? 10.422 -6.134 -1.319 1.00 92.38 68 VAL A N 1
ATOM 520 C CA . VAL A 1 68 ? 10.638 -6.548 -2.708 1.00 92.38 68 VAL A CA 1
ATOM 521 C C . VAL A 1 68 ? 11.907 -5.954 -3.287 1.00 92.38 68 VAL A C 1
ATOM 523 O O . VAL A 1 68 ? 12.247 -4.806 -3.011 1.00 92.38 68 VAL A O 1
ATOM 526 N N . TYR A 1 69 ? 12.635 -6.734 -4.078 1.00 91.31 69 TYR A N 1
ATOM 527 C CA . TYR A 1 69 ? 13.931 -6.321 -4.607 1.00 91.31 69 TYR A CA 1
ATOM 528 C C . TYR A 1 69 ? 14.145 -6.761 -6.055 1.00 91.31 69 TYR A C 1
ATOM 530 O O . TYR A 1 69 ? 13.532 -7.703 -6.550 1.00 91.31 69 TYR A O 1
ATOM 538 N N . ALA A 1 70 ? 15.056 -6.085 -6.749 1.00 89.88 70 ALA A N 1
ATOM 539 C CA . ALA A 1 70 ? 15.515 -6.526 -8.052 1.00 89.88 70 ALA A CA 1
ATOM 540 C C . ALA A 1 70 ? 16.343 -7.806 -7.908 1.00 89.88 70 ALA A C 1
ATOM 542 O O . ALA A 1 70 ? 17.292 -7.854 -7.125 1.00 89.88 70 ALA A O 1
ATOM 543 N N . SER A 1 71 ? 16.058 -8.827 -8.711 1.00 86.31 71 SER A N 1
ATOM 544 C CA . SER A 1 71 ? 16.673 -10.163 -8.658 1.00 86.31 71 SER A CA 1
ATOM 545 C C . SER A 1 71 ? 18.208 -10.112 -8.688 1.00 86.31 71 SER A C 1
ATOM 547 O O . SER A 1 71 ? 18.875 -10.959 -8.098 1.00 86.31 71 SER A O 1
ATOM 549 N N . ARG A 1 72 ? 18.778 -9.075 -9.318 1.00 81.62 72 ARG A N 1
ATOM 550 C CA . ARG A 1 72 ? 20.225 -8.808 -9.383 1.00 81.62 72 ARG A CA 1
ATOM 551 C C . ARG A 1 72 ? 20.881 -8.429 -8.047 1.00 81.62 72 ARG A C 1
ATOM 553 O O . ARG A 1 72 ? 22.101 -8.503 -7.956 1.00 81.62 72 ARG A O 1
ATOM 560 N N . MET A 1 73 ? 20.120 -7.990 -7.042 1.00 70.88 73 MET A N 1
ATOM 561 C CA . MET A 1 73 ? 20.667 -7.546 -5.753 1.00 70.88 73 MET A CA 1
ATOM 562 C C . MET A 1 73 ? 20.874 -8.681 -4.745 1.00 70.88 73 MET A C 1
ATOM 564 O O . MET A 1 73 ? 21.704 -8.537 -3.851 1.00 70.88 73 MET A O 1
ATOM 568 N N . GLY A 1 74 ? 20.195 -9.822 -4.909 1.00 61.06 74 GLY A N 1
ATOM 569 C CA . GLY A 1 74 ? 20.178 -10.888 -3.902 1.00 61.06 74 GLY A CA 1
ATOM 570 C C . GLY A 1 74 ? 19.524 -10.448 -2.580 1.00 61.06 74 GLY A C 1
ATOM 571 O O . GLY A 1 74 ? 19.486 -9.267 -2.240 1.00 61.06 74 GLY A O 1
ATOM 572 N N . SER A 1 75 ? 19.005 -11.397 -1.797 1.00 60.12 75 SER A N 1
ATOM 573 C CA . SER A 1 75 ? 18.287 -11.086 -0.547 1.00 60.12 75 SER A CA 1
ATOM 574 C C . SER A 1 75 ? 19.176 -10.443 0.528 1.00 60.12 75 SER A C 1
ATOM 576 O O . SER A 1 75 ? 18.714 -9.619 1.305 1.00 60.12 75 SER A O 1
ATOM 578 N N . ALA A 1 76 ? 20.478 -10.743 0.545 1.00 53.19 76 ALA A N 1
ATOM 579 C CA . ALA A 1 76 ? 21.411 -10.198 1.536 1.00 53.19 76 ALA A CA 1
ATOM 580 C C . ALA A 1 76 ? 21.636 -8.674 1.420 1.00 53.19 76 ALA A C 1
ATOM 582 O O . ALA A 1 76 ? 22.036 -8.043 2.395 1.00 53.19 76 ALA A O 1
ATOM 583 N N . ALA A 1 77 ? 21.378 -8.068 0.254 1.00 52.59 77 ALA A N 1
ATOM 584 C CA . ALA A 1 77 ? 21.555 -6.628 0.038 1.00 52.59 77 ALA A CA 1
ATOM 585 C C . ALA A 1 77 ? 20.332 -5.786 0.456 1.00 52.59 77 ALA A C 1
ATOM 587 O O . ALA A 1 77 ? 20.439 -4.560 0.540 1.00 52.59 77 ALA A O 1
ATOM 588 N N . VAL A 1 78 ? 19.194 -6.433 0.741 1.00 52.66 78 VAL A N 1
ATOM 589 C CA . VAL A 1 78 ? 17.911 -5.795 1.095 1.00 52.66 78 VAL A CA 1
ATOM 590 C C . VAL A 1 78 ? 18.016 -4.935 2.358 1.00 52.66 78 VAL A C 1
ATOM 592 O O . VAL A 1 78 ? 17.390 -3.890 2.445 1.00 52.66 78 VAL A O 1
ATOM 595 N N . VAL A 1 79 ? 18.897 -5.295 3.291 1.00 50.69 79 VAL A N 1
ATOM 596 C CA . VAL A 1 79 ? 19.039 -4.633 4.601 1.00 50.69 79 VAL A CA 1
ATOM 597 C C . VAL A 1 79 ? 19.700 -3.237 4.515 1.00 50.69 79 VAL A C 1
ATOM 599 O O . VAL A 1 79 ? 19.813 -2.554 5.525 1.00 50.69 79 VAL A O 1
ATOM 602 N N . SER A 1 80 ? 20.174 -2.793 3.341 1.00 46.88 80 SER A N 1
ATOM 603 C CA . SER A 1 80 ? 21.180 -1.712 3.264 1.00 46.88 80 SER A CA 1
ATOM 604 C C . SER A 1 80 ? 20.822 -0.443 2.479 1.00 46.88 80 SER A C 1
ATOM 606 O O . SER A 1 80 ? 21.610 0.500 2.522 1.00 46.88 80 SER A O 1
ATOM 608 N N . ARG A 1 81 ? 19.696 -0.375 1.749 1.00 46.94 81 ARG A N 1
ATOM 609 C CA . ARG A 1 81 ? 19.423 0.772 0.848 1.00 46.94 81 ARG A CA 1
ATOM 610 C C . ARG A 1 81 ? 18.126 1.533 1.081 1.00 46.94 81 ARG A C 1
ATOM 612 O O . ARG A 1 81 ? 18.024 2.657 0.604 1.00 46.94 81 ARG A O 1
ATOM 619 N N . VAL A 1 82 ? 17.170 0.960 1.798 1.00 43.44 82 VAL A N 1
ATOM 620 C CA . VAL A 1 82 ? 15.850 1.553 1.998 1.00 43.44 82 VAL A CA 1
ATOM 621 C C . VAL A 1 82 ? 15.506 1.471 3.479 1.00 43.44 82 VAL A C 1
ATOM 623 O O . VAL A 1 82 ? 15.225 0.394 3.992 1.00 43.44 82 VAL A O 1
ATOM 626 N N . GLY A 1 83 ? 15.559 2.621 4.153 1.00 52.16 83 GLY A N 1
ATOM 627 C CA . GLY A 1 83 ? 15.240 2.748 5.575 1.00 52.16 83 GLY A CA 1
ATOM 628 C C . GLY A 1 83 ? 16.231 2.038 6.499 1.00 52.16 83 GLY A C 1
ATOM 629 O O . GLY A 1 83 ? 16.916 1.082 6.133 1.00 52.16 83 GLY A O 1
ATOM 630 N N . ASN A 1 84 ? 16.332 2.508 7.736 1.00 55.62 84 ASN A N 1
ATOM 631 C CA . ASN A 1 84 ? 16.891 1.665 8.786 1.00 55.62 84 ASN A CA 1
ATOM 632 C C . ASN A 1 84 ? 15.956 0.440 8.897 1.00 55.62 84 ASN A C 1
ATOM 634 O O . ASN A 1 84 ? 14.745 0.643 8.894 1.00 55.62 84 ASN A O 1
ATOM 638 N N . PRO A 1 85 ? 16.433 -0.815 8.999 1.00 58.69 85 PRO A N 1
ATOM 639 C CA . PRO A 1 85 ? 15.562 -1.971 9.249 1.00 58.69 85 PRO A CA 1
ATOM 640 C C . PRO A 1 85 ? 14.556 -1.737 10.390 1.00 58.69 85 PRO A C 1
ATOM 642 O O . PRO A 1 85 ? 13.422 -2.200 10.317 1.00 58.69 85 PRO A O 1
ATOM 645 N N . ARG A 1 86 ? 14.940 -0.912 11.375 1.00 60.84 86 ARG A N 1
ATOM 646 C CA . ARG A 1 86 ? 14.067 -0.445 12.460 1.00 60.84 86 ARG A CA 1
ATOM 647 C C . ARG A 1 86 ? 12.852 0.366 12.001 1.00 60.84 86 ARG A C 1
ATOM 649 O O . ARG A 1 86 ? 11.814 0.280 12.640 1.00 60.84 86 ARG A O 1
ATOM 656 N N . ASP A 1 87 ? 12.963 1.140 10.924 1.00 67.81 87 ASP A N 1
ATOM 657 C CA . ASP A 1 87 ? 11.857 1.935 10.375 1.00 67.81 87 ASP A CA 1
ATOM 658 C C . ASP A 1 87 ? 10.745 1.015 9.857 1.00 67.81 87 ASP A C 1
ATOM 660 O O . ASP A 1 87 ? 9.566 1.341 9.946 1.00 67.81 87 ASP A O 1
ATOM 664 N N . LEU A 1 88 ? 11.122 -0.146 9.316 1.00 77.06 88 LEU A N 1
ATOM 665 C CA . LEU A 1 88 ? 10.183 -1.137 8.804 1.00 77.06 88 LEU A CA 1
ATOM 666 C C . LEU A 1 88 ? 9.538 -1.927 9.944 1.00 77.06 88 LEU A C 1
ATOM 668 O O . LEU A 1 88 ? 8.320 -2.097 9.942 1.00 77.06 88 LEU A O 1
ATOM 672 N N . ASP A 1 89 ? 10.330 -2.356 10.929 1.00 82.06 89 ASP A N 1
ATOM 673 C CA . ASP A 1 89 ? 9.812 -3.034 12.125 1.00 82.06 89 ASP A CA 1
ATOM 674 C C . ASP A 1 89 ? 8.798 -2.145 12.860 1.00 82.06 89 ASP A C 1
ATOM 676 O O . ASP A 1 89 ? 7.726 -2.599 13.247 1.00 82.06 89 ASP A O 1
ATOM 680 N N . MET A 1 90 ? 9.064 -0.841 12.929 1.00 81.50 90 MET A N 1
ATOM 681 C CA . MET A 1 90 ? 8.177 0.115 13.582 1.00 81.50 90 MET A CA 1
ATOM 682 C C . MET A 1 90 ? 6.842 0.320 12.843 1.00 81.50 90 MET A C 1
ATOM 684 O O . MET A 1 90 ? 5.839 0.602 13.495 1.00 81.50 90 MET A O 1
ATOM 688 N N . ILE A 1 91 ? 6.762 0.088 11.522 1.00 87.06 91 ILE A N 1
ATOM 689 C CA . ILE A 1 91 ? 5.463 0.017 10.823 1.00 87.06 91 ILE A CA 1
ATOM 690 C C . ILE A 1 91 ? 4.632 -1.136 11.397 1.00 87.06 91 ILE A C 1
ATOM 692 O O . ILE A 1 91 ? 3.457 -0.940 11.704 1.00 87.06 91 ILE A O 1
ATOM 696 N N . LEU A 1 92 ? 5.230 -2.322 11.552 1.00 90.69 92 LEU A N 1
ATOM 697 C CA . LEU A 1 92 ? 4.537 -3.492 12.097 1.00 90.69 92 LEU A CA 1
ATOM 698 C C . LEU A 1 92 ? 4.159 -3.286 13.562 1.00 90.69 92 LEU A C 1
ATOM 700 O O . LEU A 1 92 ? 3.008 -3.529 13.917 1.00 90.69 92 LEU A O 1
ATOM 704 N N . ASP A 1 93 ? 5.093 -2.801 14.382 1.00 90.75 93 ASP A N 1
ATOM 705 C CA . ASP A 1 93 ? 4.853 -2.523 15.799 1.00 90.75 93 ASP A CA 1
ATOM 706 C C . ASP A 1 93 ? 3.692 -1.541 15.964 1.00 90.75 93 ASP A C 1
ATOM 708 O O . ASP A 1 93 ? 2.761 -1.813 16.714 1.00 90.75 93 ASP A O 1
ATOM 712 N N . THR A 1 94 ? 3.674 -0.462 15.176 1.00 90.94 94 THR A N 1
ATOM 713 C CA . THR A 1 94 ? 2.598 0.537 15.205 1.00 90.94 94 THR A CA 1
ATOM 714 C C . THR A 1 94 ? 1.244 -0.073 14.818 1.00 90.94 94 THR A C 1
ATOM 716 O O . THR A 1 94 ? 0.227 0.211 15.451 1.00 90.94 94 THR A O 1
ATOM 719 N N . ILE A 1 95 ? 1.188 -0.920 13.782 1.00 94.06 95 ILE A N 1
ATOM 720 C CA . ILE A 1 95 ? -0.066 -1.586 13.387 1.00 94.06 95 ILE A CA 1
ATOM 721 C C . ILE A 1 95 ? -0.552 -2.512 14.509 1.00 94.06 95 ILE A C 1
ATOM 723 O O . ILE A 1 95 ? -1.725 -2.446 14.879 1.00 94.06 95 ILE A O 1
ATOM 727 N N . ASN A 1 96 ? 0.341 -3.344 15.048 1.00 94.25 96 ASN A N 1
ATOM 728 C CA . ASN A 1 96 ? 0.035 -4.306 16.108 1.00 94.25 96 ASN A CA 1
ATOM 729 C C . ASN A 1 96 ? -0.334 -3.619 17.436 1.00 94.25 96 ASN A C 1
ATOM 731 O O . ASN A 1 96 ? -1.114 -4.163 18.212 1.00 94.25 96 ASN A O 1
ATOM 735 N N . GLU A 1 97 ? 0.217 -2.436 17.713 1.00 93.81 97 GLU A N 1
ATOM 736 C CA . GLU A 1 97 ? -0.071 -1.668 18.927 1.00 93.81 97 GLU A CA 1
ATOM 737 C C . GLU A 1 97 ? -1.452 -1.008 18.877 1.00 93.81 97 GLU A C 1
ATOM 739 O O . GLU A 1 97 ? -2.196 -1.036 19.859 1.00 93.81 97 GLU A O 1
ATOM 744 N N . TYR A 1 98 ? -1.806 -0.405 17.741 1.00 92.94 98 TYR A N 1
ATOM 745 C CA . TYR A 1 98 ? -3.019 0.407 17.638 1.00 92.94 98 TYR A CA 1
ATOM 746 C C . TYR A 1 98 ? -4.237 -0.338 17.090 1.00 92.94 98 TYR A C 1
ATOM 748 O O . TYR A 1 98 ? -5.349 0.180 17.202 1.00 92.94 98 TYR A O 1
ATOM 756 N N . THR A 1 99 ? -4.060 -1.514 16.487 1.00 93.88 99 THR A N 1
ATOM 757 C CA . THR A 1 99 ? -5.142 -2.275 15.846 1.00 93.88 99 THR A CA 1
ATOM 758 C C . THR A 1 99 ? -5.184 -3.719 16.339 1.00 93.88 99 THR A C 1
ATOM 760 O O . THR A 1 99 ? -4.244 -4.203 16.955 1.00 93.88 99 THR A O 1
ATOM 763 N N . GLU A 1 100 ? -6.262 -4.440 16.028 1.00 93.62 100 GLU A N 1
ATOM 764 C CA . GLU A 1 100 ? -6.344 -5.892 16.251 1.00 93.62 100 GLU A CA 1
ATOM 765 C C . GLU A 1 100 ? -5.880 -6.688 15.010 1.00 93.62 100 GLU A C 1
ATOM 767 O O . GLU A 1 100 ? -6.275 -7.839 14.806 1.00 93.62 100 GLU A O 1
ATOM 772 N N . ILE A 1 101 ? -5.108 -6.061 14.116 1.00 94.69 101 ILE A N 1
ATOM 773 C CA . ILE A 1 101 ? -4.486 -6.732 12.973 1.00 94.69 101 ILE A CA 1
ATOM 774 C C . ILE A 1 101 ? -3.152 -7.303 13.434 1.00 94.69 101 ILE A C 1
ATOM 776 O O . ILE A 1 101 ? -2.276 -6.556 13.850 1.00 94.69 101 ILE A O 1
ATOM 780 N N . GLU A 1 102 ? -2.964 -8.606 13.258 1.00 95.25 102 GLU A N 1
ATOM 781 C CA . GLU A 1 102 ? -1.656 -9.237 13.394 1.00 95.25 102 GLU A CA 1
ATOM 782 C C . GLU A 1 102 ? -0.820 -8.998 12.131 1.00 95.25 102 GLU A C 1
ATOM 784 O O . GLU A 1 102 ? -1.020 -9.643 11.092 1.00 95.25 102 GLU A O 1
ATOM 789 N N . ALA A 1 103 ? 0.103 -8.046 12.213 1.00 95.50 103 ALA A N 1
ATOM 790 C CA . ALA A 1 103 ? 0.992 -7.654 11.131 1.00 95.50 103 ALA A CA 1
ATOM 791 C C . ALA A 1 103 ? 2.380 -8.298 11.273 1.00 95.50 103 ALA A C 1
ATOM 793 O O . ALA A 1 103 ? 2.999 -8.236 12.335 1.00 95.50 103 ALA A O 1
ATOM 794 N N . ASP A 1 104 ? 2.879 -8.874 10.178 1.00 95.06 104 ASP A N 1
ATOM 795 C CA . ASP A 1 104 ? 4.224 -9.452 10.065 1.00 95.06 104 ASP A CA 1
ATOM 796 C C . ASP A 1 104 ? 4.811 -9.193 8.661 1.00 95.06 104 ASP A C 1
ATOM 798 O O . ASP A 1 104 ? 4.112 -8.754 7.739 1.00 95.06 104 ASP A O 1
ATOM 802 N N . PHE A 1 105 ? 6.094 -9.482 8.456 1.00 92.69 105 PHE A N 1
ATOM 803 C CA . PHE A 1 105 ? 6.698 -9.504 7.128 1.00 92.69 105 PHE A CA 1
ATOM 804 C C . PHE A 1 105 ? 6.484 -10.853 6.434 1.00 92.69 105 PHE A C 1
ATOM 806 O O . PHE A 1 105 ? 6.653 -11.932 7.002 1.00 92.69 105 PHE A O 1
ATOM 813 N N . ALA A 1 106 ? 6.163 -10.801 5.142 1.00 92.12 106 ALA A N 1
ATOM 814 C CA . ALA A 1 106 ? 6.379 -11.942 4.264 1.00 92.12 106 ALA A CA 1
ATOM 815 C C . ALA A 1 106 ? 7.891 -12.153 4.040 1.00 92.12 106 ALA A C 1
ATOM 817 O O . ALA A 1 106 ? 8.672 -11.210 4.187 1.00 92.12 106 ALA A O 1
ATOM 818 N N . PRO A 1 107 ? 8.325 -13.360 3.626 1.00 89.81 107 PRO A N 1
ATOM 819 C CA . PRO A 1 107 ? 9.689 -13.554 3.146 1.00 89.81 107 PRO A CA 1
ATOM 820 C C . PRO A 1 107 ? 10.026 -12.553 2.039 1.00 89.81 107 PRO A C 1
ATOM 822 O O . PRO A 1 107 ? 9.173 -12.278 1.198 1.00 89.81 107 PRO A O 1
ATOM 825 N N . ASP A 1 108 ? 11.262 -12.056 2.008 1.00 90.00 108 ASP A N 1
ATOM 826 C CA . ASP A 1 108 ? 11.699 -11.128 0.962 1.00 90.00 108 ASP A CA 1
ATOM 827 C C . ASP A 1 108 ? 11.560 -11.777 -0.415 1.00 90.00 108 ASP A C 1
ATOM 829 O O . ASP A 1 108 ? 11.993 -12.917 -0.622 1.00 90.00 108 ASP A O 1
ATOM 833 N N . LEU A 1 109 ? 10.982 -11.041 -1.363 1.00 91.81 109 LEU A N 1
ATOM 834 C CA . LEU A 1 109 ? 10.700 -11.545 -2.703 1.00 91.81 109 LEU A CA 1
ATOM 835 C C . LEU A 1 109 ? 11.426 -10.720 -3.768 1.00 91.81 109 LEU A C 1
ATOM 837 O O . LEU A 1 109 ? 11.431 -9.491 -3.698 1.00 91.81 109 LEU A O 1
ATOM 841 N N . PRO A 1 110 ? 11.988 -11.344 -4.813 1.00 94.00 110 PRO A N 1
ATOM 842 C CA . PRO A 1 110 ? 12.297 -10.587 -6.011 1.00 94.00 110 PRO A CA 1
ATOM 843 C C . PRO A 1 110 ? 10.992 -10.092 -6.658 1.00 94.00 110 PRO A C 1
ATOM 845 O O . PRO A 1 110 ? 9.966 -10.767 -6.568 1.00 94.00 110 PRO A O 1
ATOM 848 N N . TYR A 1 111 ? 11.020 -8.964 -7.373 1.00 95.44 111 TYR A N 1
ATOM 849 C CA . TYR A 1 111 ? 9.843 -8.479 -8.119 1.00 95.44 111 TYR A CA 1
ATOM 850 C C . TYR A 1 111 ? 9.271 -9.524 -9.081 1.00 95.44 111 TYR A C 1
ATOM 852 O O . TYR A 1 111 ? 8.074 -9.540 -9.325 1.00 95.44 111 TYR A O 1
ATOM 860 N N . SER A 1 112 ? 10.124 -10.397 -9.621 1.00 93.81 112 SER A N 1
ATOM 861 C CA . SER A 1 112 ? 9.748 -11.472 -10.541 1.00 93.81 112 SER A CA 1
ATOM 862 C C . SER A 1 112 ? 8.986 -12.630 -9.880 1.00 93.81 112 SER A C 1
ATOM 864 O O . SER A 1 112 ? 8.476 -13.496 -10.592 1.00 93.81 112 SER A O 1
ATOM 866 N N . ASP A 1 113 ? 8.897 -12.678 -8.546 1.00 94.56 113 ASP A N 1
ATOM 867 C CA . ASP A 1 113 ? 8.164 -13.732 -7.848 1.00 94.56 113 ASP A CA 1
ATOM 868 C C . ASP A 1 113 ? 6.647 -13.555 -8.049 1.00 94.56 113 ASP A C 1
ATOM 870 O O . ASP A 1 113 ? 6.098 -12.497 -7.727 1.00 94.56 113 ASP A O 1
ATOM 874 N N . PRO A 1 114 ? 5.921 -14.576 -8.540 1.00 92.56 114 PRO A N 1
ATOM 875 C CA . PRO A 1 114 ? 4.482 -14.468 -8.769 1.00 92.56 114 PRO A CA 1
ATOM 876 C C . PRO A 1 114 ? 3.682 -14.218 -7.483 1.00 92.56 114 PRO A C 1
ATOM 878 O O . PRO A 1 114 ? 2.603 -13.630 -7.557 1.00 92.56 114 PRO A O 1
ATOM 881 N N . ARG A 1 115 ? 4.217 -14.593 -6.311 1.00 93.25 115 ARG A N 1
ATOM 882 C CA . ARG A 1 115 ? 3.591 -14.333 -5.002 1.00 93.25 115 ARG A CA 1
ATOM 883 C C . ARG A 1 115 ? 3.489 -12.843 -4.680 1.00 93.25 115 ARG A C 1
ATOM 885 O O . ARG A 1 115 ? 2.748 -12.480 -3.771 1.00 93.25 115 ARG A O 1
ATOM 892 N N . LEU A 1 116 ? 4.180 -11.979 -5.433 1.00 94.75 116 LEU A N 1
ATOM 893 C CA . LEU A 1 116 ? 4.013 -10.528 -5.364 1.00 94.75 116 LEU A CA 1
ATOM 894 C C . LEU A 1 116 ? 2.536 -10.118 -5.455 1.00 94.75 116 LEU A C 1
ATOM 896 O O . LEU A 1 116 ? 2.098 -9.246 -4.716 1.00 94.75 116 LEU A O 1
ATOM 900 N N . LEU A 1 117 ? 1.768 -10.770 -6.332 1.00 94.62 117 LEU A N 1
ATOM 901 C CA . LEU A 1 117 ? 0.365 -10.431 -6.597 1.00 94.62 117 LEU A CA 1
ATOM 902 C C . LEU A 1 117 ? -0.597 -10.875 -5.484 1.00 94.62 117 LEU A C 1
ATOM 904 O O . LEU A 1 117 ? -1.763 -10.494 -5.505 1.00 94.62 117 LEU A O 1
ATOM 908 N N . ASP A 1 118 ? -0.124 -11.665 -4.519 1.00 94.12 118 ASP A N 1
ATOM 909 C CA . ASP A 1 118 ? -0.913 -12.058 -3.350 1.00 94.12 118 ASP A CA 1
ATOM 910 C C . ASP A 1 118 ? -0.697 -11.107 -2.159 1.00 94.12 118 ASP A C 1
ATOM 912 O O . ASP A 1 118 ? -1.468 -11.146 -1.197 1.00 94.12 118 ASP A O 1
ATOM 916 N N . LEU A 1 119 ? 0.345 -10.268 -2.197 1.00 96.25 119 LEU A N 1
ATOM 917 C CA . LEU A 1 119 ? 0.676 -9.324 -1.132 1.00 96.25 119 LEU A CA 1
ATOM 918 C C . LEU A 1 119 ? -0.140 -8.039 -1.297 1.00 96.25 119 LEU A C 1
ATOM 920 O O . LEU A 1 119 ? -0.144 -7.467 -2.375 1.00 96.25 119 LEU A O 1
ATOM 924 N N . PRO A 1 120 ? -0.815 -7.526 -0.262 1.00 96.56 120 PRO A N 1
ATOM 925 C CA . PRO A 1 120 ? -1.590 -6.294 -0.408 1.00 96.56 120 PRO A CA 1
ATOM 926 C C . PRO A 1 120 ? -0.722 -5.030 -0.413 1.00 96.56 120 PRO A C 1
ATOM 928 O O . PRO A 1 120 ? -1.085 -4.031 -1.035 1.00 96.56 120 PRO A O 1
ATOM 931 N N . ILE A 1 121 ? 0.397 -5.061 0.314 1.00 97.19 121 ILE A N 1
ATOM 932 C CA . ILE A 1 121 ? 1.303 -3.932 0.508 1.00 97.19 121 ILE A CA 1
ATOM 933 C C . ILE A 1 121 ? 2.732 -4.428 0.310 1.00 97.19 121 ILE A C 1
ATOM 935 O O . ILE A 1 121 ? 3.128 -5.440 0.899 1.00 97.19 121 ILE A O 1
ATOM 939 N N . ILE A 1 122 ? 3.509 -3.689 -0.480 1.00 96.06 122 ILE A N 1
ATOM 940 C CA . ILE A 1 122 ? 4.938 -3.937 -0.665 1.00 96.06 122 ILE A CA 1
ATOM 941 C C . ILE A 1 122 ? 5.770 -2.693 -0.380 1.00 96.06 122 ILE A C 1
ATOM 943 O O . ILE A 1 122 ? 5.311 -1.562 -0.552 1.00 96.06 122 ILE A O 1
ATOM 947 N N . ILE A 1 123 ? 7.018 -2.934 0.010 1.00 93.38 123 ILE A N 1
ATOM 948 C CA . ILE A 1 123 ? 8.045 -1.923 0.247 1.00 93.38 123 ILE A CA 1
ATOM 949 C C . ILE A 1 123 ? 9.237 -2.229 -0.667 1.00 93.38 123 ILE A C 1
ATOM 951 O O . ILE A 1 123 ? 10.022 -3.141 -0.372 1.00 93.38 123 ILE A O 1
ATOM 955 N N . PRO A 1 124 ? 9.373 -1.505 -1.787 1.00 92.00 124 PRO A N 1
ATOM 956 C CA . PRO A 1 124 ? 10.521 -1.566 -2.675 1.00 92.00 124 PRO A CA 1
ATOM 957 C C . PRO A 1 124 ? 11.847 -1.328 -1.973 1.00 92.00 124 PRO A C 1
ATOM 959 O O . PRO A 1 124 ? 12.016 -0.331 -1.292 1.00 92.00 124 PRO A O 1
ATOM 962 N N . GLN A 1 125 ? 12.812 -2.213 -2.188 1.00 87.56 125 GLN A N 1
ATOM 963 C CA . GLN A 1 125 ? 14.160 -2.132 -1.609 1.00 87.56 125 GLN A CA 1
ATOM 964 C C . GLN A 1 125 ? 15.209 -1.766 -2.666 1.00 87.56 125 GLN A C 1
ATOM 966 O O . GLN A 1 125 ? 16.377 -1.524 -2.363 1.00 87.56 125 GLN A O 1
ATOM 971 N N . SER A 1 126 ? 14.807 -1.781 -3.939 1.00 87.62 126 SER A N 1
ATOM 972 C CA . SER A 1 126 ? 15.634 -1.397 -5.079 1.00 87.62 126 SER A CA 1
ATOM 973 C C . SER A 1 126 ? 14.812 -1.164 -6.335 1.00 87.62 126 SER A C 1
ATOM 975 O O . SER A 1 126 ? 13.680 -1.631 -6.448 1.00 87.62 126 SER A O 1
ATOM 977 N N . GLU A 1 127 ? 15.414 -0.459 -7.285 1.00 90.81 127 GLU A N 1
ATOM 978 C CA . GLU A 1 127 ? 14.820 -0.186 -8.587 1.00 90.81 127 GLU A CA 1
ATOM 979 C C . GLU A 1 127 ? 14.709 -1.469 -9.435 1.00 90.81 127 GLU A C 1
ATOM 981 O O . GLU A 1 127 ? 15.720 -2.178 -9.590 1.00 90.81 127 GLU A O 1
ATOM 986 N N . PRO A 1 128 ? 13.513 -1.779 -9.974 1.00 93.62 128 PRO A N 1
ATOM 987 C CA . PRO A 1 128 ? 13.296 -2.946 -10.823 1.00 93.62 128 PRO A CA 1
ATOM 988 C C . PRO A 1 128 ? 14.057 -2.823 -12.150 1.00 93.62 128 PRO A C 1
ATOM 990 O O . PRO A 1 128 ? 14.294 -1.730 -12.657 1.00 93.62 128 PRO A O 1
ATOM 993 N N . ASN A 1 129 ? 14.431 -3.955 -12.745 1.00 93.44 129 ASN A N 1
ATOM 994 C CA . ASN A 1 129 ? 14.812 -3.983 -14.161 1.00 93.4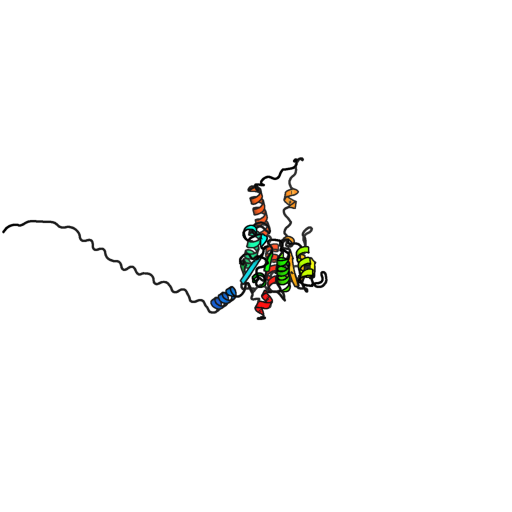4 129 ASN A CA 1
ATOM 995 C C . ASN A 1 129 ? 13.577 -3.955 -15.087 1.00 93.44 129 ASN A C 1
ATOM 997 O O . ASN A 1 129 ? 12.444 -3.956 -14.623 1.00 93.44 129 ASN A O 1
ATOM 1001 N N . GLU A 1 130 ? 13.788 -3.985 -16.403 1.00 93.62 130 GLU A N 1
ATOM 1002 C CA . GLU A 1 130 ? 12.720 -3.880 -17.405 1.00 93.62 130 GLU A CA 1
ATOM 1003 C C . GLU A 1 130 ? 11.588 -4.921 -17.258 1.00 93.62 130 GLU A C 1
ATOM 1005 O O . GLU A 1 130 ? 10.418 -4.556 -17.359 1.00 93.62 130 GLU A O 1
ATOM 1010 N N . VAL A 1 131 ? 11.924 -6.190 -16.995 1.00 93.31 131 VAL A N 1
ATOM 1011 C CA . VAL A 1 131 ? 10.947 -7.287 -16.816 1.00 93.31 131 VAL A CA 1
ATOM 1012 C C . VAL A 1 131 ? 10.269 -7.190 -15.449 1.00 93.31 131 VAL A C 1
ATOM 1014 O O . VAL A 1 131 ? 9.085 -7.467 -15.288 1.00 93.31 131 VAL A O 1
ATOM 1017 N N . GLU A 1 132 ? 11.023 -6.776 -14.437 1.00 96.38 132 GLU A N 1
ATOM 1018 C CA . GLU A 1 132 ? 10.503 -6.565 -13.086 1.00 96.38 132 GLU A CA 1
ATOM 1019 C C . GLU A 1 132 ? 9.562 -5.359 -13.015 1.00 96.38 132 GLU A C 1
ATOM 1021 O O . GLU A 1 132 ? 8.612 -5.370 -12.236 1.00 96.38 132 GLU A O 1
ATOM 1026 N N . LEU A 1 133 ? 9.793 -4.347 -13.854 1.00 97.31 133 LEU A N 1
ATOM 1027 C CA . LEU A 1 133 ? 8.941 -3.174 -13.970 1.00 97.31 133 LEU A CA 1
ATOM 1028 C C . LEU A 1 133 ? 7.570 -3.542 -14.544 1.00 97.31 133 LEU A C 1
ATOM 1030 O O . LEU A 1 133 ? 6.559 -3.038 -14.059 1.00 97.31 133 LEU A O 1
ATOM 1034 N N . GLU A 1 134 ? 7.509 -4.457 -15.514 1.00 97.19 134 GLU A N 1
ATOM 1035 C CA . GLU A 1 134 ? 6.242 -5.010 -16.012 1.00 97.19 134 GLU A CA 1
ATOM 1036 C C . GLU A 1 134 ? 5.460 -5.692 -14.879 1.00 97.19 134 GLU A C 1
ATOM 1038 O O . GLU A 1 134 ? 4.274 -5.422 -14.678 1.00 97.19 134 GLU A O 1
ATOM 1043 N N . GLN A 1 135 ? 6.134 -6.513 -14.072 1.00 97.31 135 GLN A N 1
ATOM 1044 C CA . GLN A 1 135 ? 5.505 -7.224 -12.959 1.00 97.31 135 GLN A CA 1
ATOM 1045 C C . GLN A 1 135 ? 5.067 -6.279 -11.821 1.00 97.31 135 GLN A C 1
ATOM 1047 O O . GLN A 1 135 ? 3.972 -6.444 -11.279 1.00 97.31 135 GLN A O 1
ATOM 1052 N N . LEU A 1 136 ? 5.856 -5.246 -11.498 1.00 97.75 136 LEU A N 1
ATOM 1053 C CA . LEU A 1 136 ? 5.461 -4.177 -10.569 1.00 97.75 136 LEU A CA 1
ATOM 1054 C C . LEU A 1 136 ? 4.262 -3.381 -11.104 1.00 97.75 136 LEU A C 1
ATOM 1056 O O . LEU A 1 136 ? 3.348 -3.043 -10.354 1.00 97.75 136 LEU A O 1
ATOM 1060 N N . THR A 1 137 ? 4.232 -3.112 -12.408 1.00 98.19 137 THR A N 1
ATOM 1061 C CA . THR A 1 137 ? 3.103 -2.433 -13.053 1.00 98.19 137 THR A CA 1
ATOM 1062 C C . THR A 1 137 ? 1.841 -3.275 -12.932 1.00 98.19 137 THR A C 1
ATOM 1064 O O . THR A 1 137 ? 0.804 -2.778 -12.490 1.00 98.19 137 THR A O 1
ATOM 1067 N N . ARG A 1 138 ? 1.932 -4.572 -13.246 1.00 97.81 138 ARG A N 1
ATOM 1068 C CA . ARG A 1 138 ? 0.823 -5.509 -13.071 1.00 97.81 138 ARG A CA 1
ATOM 1069 C C . ARG A 1 138 ? 0.333 -5.528 -11.627 1.00 97.81 138 ARG A C 1
ATOM 1071 O O . ARG A 1 138 ? -0.869 -5.460 -11.410 1.00 97.81 138 ARG A O 1
ATOM 1078 N N . TYR A 1 139 ? 1.237 -5.561 -10.651 1.00 98.06 139 TYR A N 1
ATOM 1079 C CA . TYR A 1 139 ? 0.889 -5.484 -9.233 1.00 98.06 139 TYR A CA 1
ATOM 1080 C C . TYR A 1 139 ? 0.038 -4.246 -8.896 1.00 98.06 139 TYR A C 1
ATOM 1082 O O . TYR A 1 139 ? -0.994 -4.369 -8.235 1.00 98.06 139 TYR A O 1
ATOM 1090 N N . LEU A 1 140 ? 0.412 -3.063 -9.395 1.00 98.00 140 LEU A N 1
ATOM 1091 C CA . LEU A 1 140 ? -0.354 -1.828 -9.179 1.00 98.00 140 LEU A CA 1
ATOM 1092 C C . LEU A 1 140 ? -1.748 -1.886 -9.823 1.00 98.00 140 LEU A C 1
ATOM 1094 O O . LEU A 1 140 ? -2.736 -1.478 -9.205 1.00 98.00 140 LEU A O 1
ATOM 1098 N N . LEU A 1 141 ? -1.848 -2.415 -11.043 1.00 97.25 141 LEU A N 1
ATOM 1099 C CA . LEU A 1 141 ? -3.127 -2.587 -11.744 1.00 97.25 141 LEU A CA 1
ATOM 1100 C C . LEU A 1 141 ? -4.024 -3.624 -11.048 1.00 97.25 141 LEU A C 1
ATOM 1102 O O . LEU A 1 141 ? -5.241 -3.462 -10.972 1.00 97.25 141 LEU A O 1
ATOM 1106 N N . GLU A 1 142 ? -3.418 -4.648 -10.450 1.00 96.31 142 GLU A N 1
ATOM 1107 C CA . GLU A 1 142 ? -4.085 -5.701 -9.681 1.00 96.31 142 GLU A CA 1
ATOM 1108 C C . GLU A 1 142 ? -4.455 -5.275 -8.252 1.00 96.31 142 GLU A C 1
ATOM 1110 O O . GLU A 1 142 ? -4.873 -6.097 -7.441 1.00 96.31 142 GLU A O 1
ATOM 1115 N N . GLY A 1 143 ? -4.407 -3.977 -7.942 1.00 96.69 143 GLY A N 1
ATOM 1116 C CA . GLY A 1 143 ? -4.898 -3.465 -6.661 1.00 96.69 143 GLY A CA 1
ATOM 1117 C C . GLY A 1 143 ? -3.859 -3.486 -5.549 1.00 96.69 143 GLY A C 1
ATOM 1118 O O . GLY A 1 143 ? -4.200 -3.223 -4.395 1.00 96.69 143 GLY A O 1
ATOM 1119 N N . GLY A 1 144 ? -2.607 -3.792 -5.881 1.00 97.56 144 GLY A N 1
ATOM 1120 C CA . GLY A 1 144 ? -1.492 -3.679 -4.962 1.00 97.56 144 GLY A CA 1
ATOM 1121 C C . GLY A 1 144 ? -1.274 -2.242 -4.499 1.00 97.56 144 GLY A C 1
ATOM 1122 O O . GLY A 1 144 ? -1.670 -1.273 -5.166 1.00 97.56 144 GLY A O 1
ATOM 1123 N N . PHE A 1 145 ? -0.658 -2.112 -3.330 1.00 98.00 145 PHE A N 1
ATOM 1124 C CA . PHE A 1 145 ? -0.248 -0.838 -2.759 1.00 98.00 145 PHE A CA 1
ATOM 1125 C C . PHE A 1 145 ? 1.259 -0.817 -2.514 1.00 98.00 145 PHE A C 1
ATOM 1127 O O . PHE A 1 145 ? 1.834 -1.808 -2.057 1.00 98.00 145 PHE A O 1
ATOM 1134 N N . VAL A 1 146 ? 1.906 0.305 -2.815 1.00 96.56 146 VAL A N 1
ATOM 1135 C CA . VAL A 1 146 ? 3.340 0.496 -2.587 1.00 96.56 146 VAL A CA 1
ATOM 1136 C C . VAL A 1 146 ? 3.546 1.580 -1.538 1.00 96.56 146 VAL A C 1
ATOM 1138 O O . VAL A 1 146 ? 3.134 2.727 -1.724 1.00 96.56 146 VAL A O 1
ATOM 1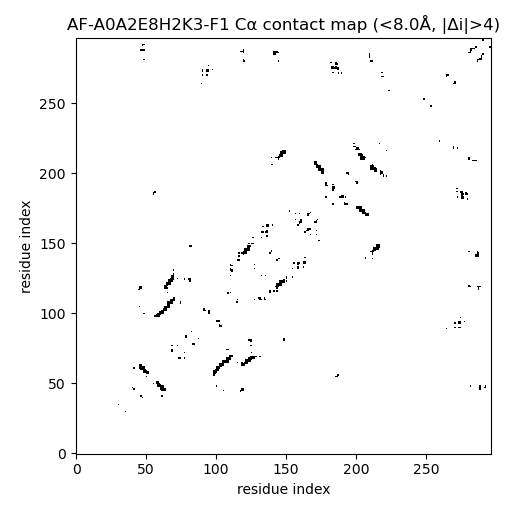141 N N . LEU A 1 147 ? 4.222 1.221 -0.450 1.00 92.94 147 LEU A N 1
ATOM 1142 C CA . LEU A 1 147 ? 4.842 2.195 0.441 1.00 92.94 147 LEU A CA 1
ATOM 1143 C C . LEU A 1 147 ? 6.205 2.521 -0.154 1.00 92.94 147 LEU A C 1
ATOM 1145 O O . LEU A 1 147 ? 7.134 1.723 -0.047 1.00 92.94 147 LEU A O 1
ATOM 1149 N N . ASP A 1 148 ? 6.280 3.644 -0.863 1.00 89.69 148 ASP A N 1
ATOM 1150 C CA . ASP A 1 148 ? 7.454 4.018 -1.640 1.00 89.69 148 ASP A CA 1
ATOM 1151 C C . ASP A 1 148 ? 8.471 4.753 -0.760 1.00 89.69 148 ASP A C 1
ATOM 1153 O O . ASP A 1 148 ? 8.197 5.869 -0.313 1.00 89.69 148 ASP A O 1
ATOM 1157 N N . PRO A 1 149 ? 9.653 4.174 -0.524 1.00 81.12 149 PRO A N 1
ATOM 1158 C CA . PRO A 1 149 ? 10.710 4.828 0.227 1.00 81.12 149 PRO A CA 1
ATOM 1159 C C . PRO A 1 149 ? 11.580 5.740 -0.644 1.00 81.12 149 PRO A C 1
ATOM 1161 O O . PRO A 1 149 ? 12.542 6.297 -0.132 1.00 81.12 149 PRO A O 1
ATOM 1164 N N . GLY A 1 150 ? 11.292 5.867 -1.945 1.00 81.50 150 GLY A N 1
ATOM 1165 C CA . GLY A 1 150 ? 12.038 6.746 -2.846 1.00 81.50 150 GLY A CA 1
ATOM 1166 C C . GLY A 1 150 ? 12.471 6.113 -4.169 1.00 81.50 150 GLY A C 1
ATOM 1167 O O . GLY A 1 150 ? 13.497 6.515 -4.710 1.00 81.50 150 GLY A O 1
ATOM 1168 N N . LEU A 1 151 ? 11.720 5.152 -4.723 1.00 84.38 151 LEU A N 1
ATOM 1169 C CA . LEU A 1 151 ? 11.909 4.682 -6.105 1.00 84.38 151 LEU A CA 1
ATOM 1170 C C . LEU A 1 151 ? 11.795 5.826 -7.117 1.00 84.38 151 LEU A C 1
ATOM 1172 O O . LEU A 1 151 ? 12.478 5.824 -8.137 1.00 84.38 151 LEU A O 1
ATOM 1176 N N . GLY A 1 152 ? 10.938 6.804 -6.822 1.00 85.19 152 GLY A N 1
ATOM 1177 C CA . GLY A 1 152 ? 10.744 7.978 -7.658 1.00 85.19 152 GLY A CA 1
ATOM 1178 C C . GLY A 1 152 ? 9.622 7.816 -8.682 1.00 85.19 152 GLY A C 1
ATOM 1179 O O . GLY A 1 152 ? 9.274 6.728 -9.137 1.00 85.19 152 GLY A O 1
ATOM 1180 N N . THR A 1 153 ? 9.031 8.954 -9.046 1.00 89.88 153 THR A N 1
ATOM 1181 C CA . THR A 1 153 ? 7.851 9.035 -9.918 1.00 89.88 153 THR A CA 1
ATOM 1182 C C . THR A 1 153 ? 8.090 8.460 -11.310 1.00 89.88 153 THR A C 1
ATOM 1184 O O . THR A 1 153 ? 7.172 7.880 -11.887 1.00 89.88 153 THR A O 1
ATOM 1187 N N . ASP A 1 154 ? 9.300 8.624 -11.846 1.00 93.75 154 ASP A N 1
ATOM 1188 C CA . ASP A 1 154 ? 9.616 8.256 -13.227 1.00 93.75 154 ASP A CA 1
ATOM 1189 C C . ASP A 1 154 ? 9.541 6.742 -13.446 1.00 93.75 154 ASP A C 1
ATOM 1191 O O . ASP A 1 154 ? 8.990 6.313 -14.456 1.00 93.75 154 ASP A O 1
ATOM 1195 N N . VAL A 1 155 ? 9.965 5.939 -12.460 1.00 94.62 155 VAL A N 1
ATOM 1196 C CA . VAL A 1 155 ? 9.863 4.470 -12.504 1.00 94.62 155 VAL A CA 1
ATOM 1197 C C . VAL A 1 155 ? 8.402 4.040 -12.654 1.00 94.62 155 VAL A C 1
ATOM 1199 O O . VAL A 1 155 ? 8.062 3.245 -13.529 1.00 94.62 155 VAL A O 1
ATOM 1202 N N . PHE A 1 156 ? 7.507 4.595 -11.833 1.00 96.38 156 PHE A N 1
ATOM 1203 C CA . PHE A 1 156 ? 6.086 4.250 -11.894 1.00 96.38 156 PHE A CA 1
ATOM 1204 C C . PHE A 1 156 ? 5.420 4.738 -13.179 1.00 96.38 156 PHE A C 1
ATOM 1206 O O . PHE A 1 156 ? 4.619 4.009 -13.763 1.00 96.38 156 PHE A O 1
ATOM 1213 N N . ARG A 1 157 ? 5.747 5.956 -13.626 1.00 97.50 157 ARG A N 1
ATOM 1214 C CA . ARG A 1 157 ? 5.243 6.502 -14.890 1.00 97.50 157 ARG A CA 1
ATOM 1215 C C . ARG A 1 157 ? 5.640 5.612 -16.062 1.00 97.50 157 ARG A C 1
ATOM 1217 O O . ARG A 1 157 ? 4.761 5.224 -16.825 1.00 97.50 157 ARG A O 1
ATOM 1224 N N . GLU A 1 158 ? 6.925 5.272 -16.177 1.00 97.56 158 GLU A N 1
ATOM 1225 C CA . GLU A 1 158 ? 7.435 4.423 -17.256 1.00 97.56 158 GLU A CA 1
ATOM 1226 C C . GLU A 1 158 ? 6.687 3.091 -17.295 1.00 97.56 158 GLU A C 1
ATOM 1228 O O . GLU A 1 158 ? 6.185 2.696 -18.347 1.00 97.56 158 GLU A O 1
ATOM 1233 N N . GLY A 1 159 ? 6.562 2.421 -16.145 1.00 97.56 159 GLY A N 1
ATOM 1234 C CA . GLY A 1 159 ? 5.872 1.140 -16.063 1.00 97.56 159 GLY A CA 1
ATOM 1235 C C . GLY A 1 159 ? 4.408 1.227 -16.501 1.00 97.56 159 GLY A C 1
ATOM 1236 O O . GLY A 1 159 ? 3.963 0.457 -17.355 1.00 97.56 159 GLY A O 1
ATOM 1237 N N . LEU A 1 160 ? 3.666 2.203 -15.969 1.00 98.31 160 LEU A N 1
ATOM 1238 C CA . LEU A 1 160 ? 2.236 2.369 -16.243 1.00 98.31 160 LEU A CA 1
ATOM 1239 C C . LEU A 1 160 ? 1.944 2.767 -17.696 1.00 98.31 160 LEU A C 1
ATOM 1241 O O . LEU A 1 160 ? 0.985 2.252 -18.271 1.00 98.31 160 LEU A O 1
ATOM 1245 N N . GLU A 1 161 ? 2.761 3.627 -18.306 1.00 97.88 161 GLU A N 1
ATOM 1246 C CA . GLU A 1 161 ? 2.610 3.988 -19.722 1.00 97.88 161 GLU A CA 1
ATOM 1247 C C . GLU A 1 161 ? 2.997 2.816 -20.636 1.00 97.88 161 GLU A C 1
ATOM 1249 O O . GLU A 1 161 ? 2.245 2.455 -21.543 1.00 97.88 161 GLU A O 1
ATOM 1254 N N . LYS A 1 162 ? 4.152 2.182 -20.385 1.00 97.94 162 LYS A N 1
ATOM 1255 C CA . LYS A 1 162 ? 4.718 1.152 -21.269 1.00 97.94 162 LYS A CA 1
ATOM 1256 C C . LYS A 1 162 ? 3.993 -0.189 -21.177 1.00 97.94 162 LYS A C 1
ATOM 1258 O O . LYS A 1 162 ? 3.735 -0.806 -22.208 1.00 97.94 162 LYS A O 1
ATOM 1263 N N . TYR A 1 163 ? 3.688 -0.649 -19.965 1.00 98.06 163 TYR A N 1
ATOM 1264 C CA . TYR A 1 163 ? 3.116 -1.979 -19.717 1.00 98.06 163 TYR A CA 1
ATOM 1265 C C . TYR A 1 163 ? 1.657 -1.934 -19.278 1.00 98.06 163 TYR A C 1
ATOM 1267 O O . TYR A 1 163 ? 0.919 -2.888 -19.510 1.00 98.06 163 TYR A O 1
ATOM 1275 N N . GLY A 1 164 ? 1.228 -0.836 -18.654 1.00 96.75 164 GLY A N 1
ATOM 1276 C CA . GLY A 1 164 ? -0.165 -0.657 -18.250 1.00 96.75 164 GLY A CA 1
ATOM 1277 C C . GLY A 1 164 ? -1.065 -0.102 -19.350 1.00 96.75 164 GLY A C 1
ATOM 1278 O O . GLY A 1 164 ? -2.284 -0.210 -19.236 1.00 96.75 164 GLY A O 1
ATOM 1279 N N . GLY A 1 165 ? -0.486 0.482 -20.406 1.00 97.38 165 GLY A N 1
ATOM 1280 C CA . GLY A 1 165 ? -1.241 1.150 -21.467 1.00 97.38 165 GLY A CA 1
ATOM 1281 C C . GLY A 1 165 ? -2.018 2.374 -20.974 1.00 97.38 165 GLY A C 1
ATOM 1282 O O . GLY A 1 165 ? -3.006 2.755 -21.598 1.00 97.38 165 GLY A O 1
ATOM 1283 N N . LEU A 1 166 ? -1.602 2.952 -19.843 1.00 97.75 166 LEU A N 1
ATOM 1284 C CA . LEU A 1 166 ? -2.256 4.098 -19.223 1.00 97.75 166 LEU A CA 1
ATOM 1285 C C . LEU A 1 166 ? -1.740 5.409 -19.809 1.00 97.75 166 LEU A C 1
ATOM 1287 O O . LEU A 1 166 ? -0.557 5.544 -20.123 1.00 97.75 166 LEU A O 1
ATOM 1291 N N . VAL A 1 167 ? -2.614 6.408 -19.887 1.00 97.88 167 VAL A N 1
ATOM 1292 C CA . VAL A 1 167 ? -2.242 7.768 -20.276 1.00 97.88 167 VAL A CA 1
ATOM 1293 C C . VAL A 1 167 ? -1.952 8.593 -19.024 1.00 97.88 167 VAL A C 1
ATOM 1295 O O . VAL A 1 167 ? -2.836 8.838 -18.196 1.00 97.88 167 VAL A O 1
ATOM 1298 N N . TRP A 1 168 ? -0.712 9.064 -18.876 1.00 97.50 168 TRP A N 1
ATOM 1299 C CA . TRP A 1 168 ? -0.343 9.904 -17.739 1.00 97.50 168 TRP A CA 1
ATOM 1300 C C . TRP A 1 168 ? -1.084 11.247 -17.740 1.00 97.50 168 TRP A C 1
ATOM 1302 O O . TRP A 1 168 ? -1.190 11.926 -18.759 1.00 97.50 168 TRP A O 1
ATOM 1312 N N . GLY A 1 169 ? -1.562 11.660 -16.569 1.00 96.31 169 GLY A N 1
ATOM 1313 C CA . GLY A 1 169 ? -2.422 12.827 -16.373 1.00 96.31 169 GLY A CA 1
ATOM 1314 C C . GLY A 1 169 ? -3.910 12.553 -16.608 1.00 96.31 169 GLY A C 1
ATOM 1315 O O . GLY A 1 169 ? -4.720 13.423 -16.303 1.00 96.31 169 GLY A O 1
ATOM 1316 N N . GLN A 1 170 ? -4.269 11.370 -17.116 1.00 96.56 170 GLN A N 1
ATOM 1317 C CA . GLN A 1 170 ? -5.656 10.952 -17.315 1.00 96.56 170 GLN A CA 1
ATOM 1318 C C . GLN A 1 170 ? -5.979 9.709 -16.480 1.00 96.56 170 GLN A C 1
ATOM 1320 O O . GLN A 1 170 ? -6.806 9.779 -15.576 1.00 96.56 170 GLN A O 1
ATOM 1325 N N . ASP A 1 171 ? -5.300 8.594 -16.752 1.00 97.50 171 ASP A N 1
ATOM 1326 C CA . ASP A 1 171 ? -5.552 7.318 -16.075 1.00 97.50 171 ASP A CA 1
ATOM 1327 C C . ASP A 1 171 ? -4.629 7.132 -14.863 1.00 97.50 171 ASP A C 1
ATOM 1329 O O . ASP A 1 171 ? -4.989 6.469 -13.892 1.00 97.50 171 ASP A O 1
ATOM 1333 N N . ALA A 1 172 ? -3.441 7.743 -14.891 1.00 97.81 172 ALA A N 1
ATOM 1334 C CA . ALA A 1 172 ? -2.515 7.758 -13.765 1.00 97.81 172 ALA A CA 1
ATOM 1335 C C . ALA A 1 172 ? -1.847 9.123 -13.596 1.00 97.81 172 ALA A C 1
ATOM 1337 O O . ALA A 1 172 ? -1.464 9.760 -14.575 1.00 97.81 172 ALA A O 1
ATOM 1338 N N . TRP A 1 173 ? -1.688 9.586 -12.359 1.00 96.94 173 TRP A N 1
ATOM 1339 C CA . TRP A 1 173 ? -1.028 10.857 -12.062 1.00 96.94 173 TRP A CA 1
ATOM 1340 C C . TRP A 1 173 ? -0.467 10.870 -10.645 1.00 96.94 173 TRP A C 1
ATOM 1342 O O . TRP A 1 173 ? -0.867 10.084 -9.790 1.00 96.94 173 TRP A O 1
ATOM 1352 N N . MET A 1 174 ? 0.467 11.784 -10.388 1.00 94.19 174 MET A N 1
ATOM 1353 C CA . MET A 1 174 ? 0.988 12.022 -9.049 1.00 94.19 174 MET A CA 1
ATOM 1354 C C . MET A 1 174 ? 0.584 13.405 -8.567 1.00 94.19 174 MET A C 1
ATOM 1356 O O . MET A 1 174 ? 0.873 14.406 -9.224 1.00 94.19 174 MET A O 1
ATOM 1360 N N . GLU A 1 175 ? 0.007 13.471 -7.377 1.00 91.75 175 GLU A N 1
ATOM 1361 C CA . GLU A 1 175 ? -0.396 14.726 -6.755 1.00 91.75 175 GLU A CA 1
ATOM 1362 C C . GLU A 1 175 ? -0.091 14.737 -5.263 1.00 91.75 175 GLU A C 1
ATOM 1364 O O . GLU A 1 175 ? 0.184 13.714 -4.634 1.00 91.75 175 GLU A O 1
ATOM 1369 N N . THR A 1 176 ? -0.096 15.941 -4.706 1.00 89.75 176 THR A N 1
ATOM 1370 C CA . THR A 1 176 ? -0.179 16.118 -3.263 1.00 89.75 176 THR A CA 1
ATOM 1371 C C . THR A 1 176 ? -1.561 15.687 -2.804 1.00 89.75 176 THR A C 1
ATOM 1373 O O . THR A 1 176 ? -2.551 16.128 -3.383 1.00 89.75 176 THR A O 1
ATOM 1376 N N . LEU A 1 177 ? -1.625 14.871 -1.755 1.00 89.56 177 LEU A N 1
ATOM 1377 C CA . LEU A 1 177 ? -2.898 14.437 -1.205 1.00 89.56 177 LEU A CA 1
ATOM 1378 C C . LEU A 1 177 ? -3.699 15.648 -0.703 1.00 89.56 177 LEU A C 1
ATOM 1380 O O . LEU A 1 177 ? -3.172 16.428 0.102 1.00 89.56 177 LEU A O 1
ATOM 1384 N N . PRO A 1 178 ? -4.957 15.818 -1.146 1.00 86.81 178 PRO A N 1
ATOM 1385 C CA . PRO A 1 178 ? -5.802 16.895 -0.654 1.00 86.81 178 PRO A CA 1
ATOM 1386 C C . PRO A 1 178 ? -6.120 16.669 0.830 1.00 86.81 178 PRO A C 1
ATOM 1388 O O . PRO A 1 178 ? -6.169 15.535 1.299 1.00 86.81 178 PRO A O 1
ATOM 1391 N N . SER A 1 179 ? -6.317 17.737 1.604 1.00 83.00 179 SER A N 1
ATOM 1392 C CA . SER A 1 179 ? -6.450 17.655 3.072 1.00 83.00 179 SER A CA 1
ATOM 1393 C C . SER A 1 179 ? -7.658 16.850 3.561 1.00 83.00 179 SER A C 1
ATOM 1395 O O . SER A 1 179 ? -7.701 16.460 4.725 1.00 83.00 179 SER A O 1
ATOM 1397 N N . ASP A 1 180 ? -8.643 16.631 2.695 1.00 85.88 180 ASP A N 1
ATOM 1398 C CA . ASP A 1 180 ? -9.843 15.826 2.918 1.00 85.88 180 ASP A CA 1
ATOM 1399 C C . ASP A 1 180 ? -9.715 14.388 2.382 1.00 85.88 180 ASP A C 1
ATOM 1401 O O . ASP A 1 180 ? -10.674 13.618 2.462 1.00 85.88 180 ASP A O 1
ATOM 1405 N N . HIS A 1 181 ? -8.541 13.995 1.869 1.00 90.88 181 HIS A N 1
ATOM 1406 C CA . HIS A 1 181 ? -8.323 12.651 1.347 1.00 90.88 181 HIS A CA 1
ATOM 1407 C C . HIS A 1 181 ? -8.654 11.588 2.417 1.00 90.88 181 HIS A C 1
ATOM 1409 O O . HIS A 1 181 ? -8.179 11.700 3.556 1.00 90.88 181 HIS A O 1
ATOM 1415 N N . PRO A 1 182 ? -9.396 10.510 2.080 1.00 92.44 182 PRO A N 1
ATOM 1416 C CA . PRO A 1 182 ? -9.852 9.514 3.055 1.00 92.44 182 PRO A CA 1
ATOM 1417 C C . PRO A 1 182 ? -8.736 8.853 3.868 1.00 92.44 182 PRO A C 1
ATOM 1419 O O . PRO A 1 182 ? -8.965 8.422 4.998 1.00 92.44 182 PRO A O 1
ATOM 1422 N N . VAL A 1 183 ? -7.516 8.798 3.324 1.00 91.69 183 VAL A N 1
ATOM 1423 C CA . VAL A 1 183 ? -6.346 8.268 4.041 1.00 91.69 183 VAL A CA 1
ATOM 1424 C C . VAL A 1 183 ? -6.132 8.967 5.383 1.00 91.69 183 VAL A C 1
ATOM 1426 O O . VAL A 1 183 ? -5.831 8.297 6.358 1.00 91.69 183 VAL A O 1
ATOM 1429 N N . PHE A 1 184 ? -6.383 10.275 5.496 1.00 90.12 184 PHE A N 1
ATOM 1430 C CA . PHE A 1 184 ? -6.189 11.014 6.748 1.00 90.12 184 PHE A CA 1
ATOM 1431 C C . PHE A 1 184 ? -7.203 10.647 7.840 1.00 90.12 184 PHE A C 1
ATOM 1433 O O . PHE A 1 184 ? -7.007 11.004 8.998 1.00 90.12 184 PHE A O 1
ATOM 1440 N N . ASN A 1 185 ? -8.260 9.909 7.495 1.00 89.50 185 ASN A N 1
ATOM 1441 C CA . ASN A 1 185 ? -9.361 9.569 8.394 1.00 89.50 185 ASN A CA 1
ATOM 1442 C C . ASN A 1 185 ? -9.721 8.072 8.376 1.00 89.50 185 ASN A C 1
ATOM 1444 O O . ASN A 1 185 ? -10.809 7.699 8.809 1.00 89.50 185 ASN A O 1
ATOM 1448 N N . SER A 1 186 ? -8.841 7.210 7.854 1.00 90.81 186 SER A N 1
ATOM 1449 C CA . SER A 1 186 ? -9.163 5.791 7.631 1.00 90.81 186 SER A CA 1
ATOM 1450 C C . SER A 1 186 ? -9.236 4.955 8.920 1.00 90.81 186 SER A C 1
ATOM 1452 O O . SER A 1 186 ? -9.981 3.981 8.961 1.00 90.81 186 SER A O 1
ATOM 1454 N N . PHE A 1 187 ? -8.527 5.345 9.985 1.00 92.44 187 PHE A N 1
ATOM 1455 C CA . PHE A 1 187 ? -8.587 4.712 11.312 1.00 92.44 187 PHE A CA 1
ATOM 1456 C C . PHE A 1 187 ? -8.608 5.758 12.439 1.00 92.44 187 PHE A C 1
ATOM 1458 O O . PHE A 1 187 ? -9.533 5.819 13.255 1.00 92.44 187 PHE A O 1
ATOM 1465 N N . PHE A 1 188 ? -7.606 6.634 12.450 1.00 89.94 188 PHE A N 1
ATOM 1466 C CA . PHE A 1 188 ? -7.564 7.847 13.252 1.00 89.94 188 PHE A CA 1
ATOM 1467 C C . PHE A 1 188 ? -8.130 9.017 12.466 1.00 89.94 188 PHE A C 1
ATOM 1469 O O . PHE A 1 188 ? -7.835 9.176 11.285 1.00 89.94 188 PHE A O 1
ATOM 1476 N N . VAL A 1 189 ? -8.855 9.893 13.157 1.00 87.12 189 VAL A N 1
ATOM 1477 C CA . VAL A 1 189 ? -9.240 11.198 12.621 1.00 87.12 189 VAL A CA 1
ATOM 1478 C C . VAL A 1 189 ? -8.052 12.140 12.773 1.00 87.12 189 VAL A C 1
ATOM 1480 O O . VAL A 1 189 ? -7.828 12.720 13.841 1.00 87.12 189 VAL A O 1
ATOM 1483 N N . LEU A 1 190 ? -7.261 12.265 11.712 1.00 79.56 190 LEU A N 1
ATOM 1484 C CA . LEU A 1 190 ? -6.295 13.341 11.570 1.00 79.56 190 LEU A CA 1
ATOM 1485 C C . LEU A 1 190 ? -7.074 14.461 10.883 1.00 79.56 190 LEU A C 1
ATOM 1487 O O . LEU A 1 190 ? -7.453 14.318 9.725 1.00 79.56 190 LEU A O 1
ATOM 1491 N N . GLY A 1 191 ? -7.403 15.535 11.613 1.00 65.44 191 GLY A N 1
ATOM 1492 C CA . GLY A 1 191 ? -8.070 16.713 11.033 1.00 65.44 191 GLY A CA 1
ATOM 1493 C C . GLY A 1 191 ? -7.267 17.316 9.869 1.00 65.44 191 GLY A C 1
ATOM 1494 O O . GLY A 1 191 ? -6.290 16.718 9.439 1.00 65.44 191 GLY A O 1
ATOM 1495 N N . GLU A 1 192 ? -7.622 18.508 9.368 1.00 59.53 192 GLU A N 1
ATOM 1496 C CA . GLU A 1 192 ? -6.886 19.132 8.248 1.00 59.53 192 GLU A CA 1
ATOM 1497 C C . GLU A 1 192 ? -5.363 19.024 8.438 1.00 59.53 192 GLU A C 1
ATOM 1499 O O . GLU A 1 192 ? -4.775 19.712 9.281 1.00 59.53 192 GLU A O 1
ATOM 1504 N N . VAL A 1 193 ? -4.725 18.149 7.651 1.00 57.62 193 VAL A N 1
ATOM 1505 C CA . VAL A 1 193 ? -3.276 17.971 7.677 1.00 57.62 193 VAL A CA 1
ATOM 1506 C C . VAL A 1 193 ? -2.689 19.151 6.931 1.00 57.62 193 VAL A C 1
ATOM 1508 O O . VAL A 1 193 ? -2.417 19.109 5.733 1.00 57.62 193 VAL A O 1
ATOM 1511 N N . ARG A 1 194 ? -2.552 20.265 7.647 1.00 55.91 194 ARG A N 1
ATOM 1512 C CA . ARG A 1 194 ? -1.796 21.403 7.154 1.00 55.91 194 ARG A CA 1
ATOM 1513 C C . ARG A 1 194 ? -0.323 21.045 7.299 1.00 55.91 194 ARG A C 1
ATOM 1515 O O . ARG A 1 194 ? 0.110 20.822 8.433 1.00 55.91 194 ARG A O 1
ATOM 1522 N N . PRO A 1 195 ? 0.444 20.971 6.199 1.00 54.47 195 PRO A N 1
ATOM 1523 C CA . PRO A 1 195 ? 1.886 20.835 6.315 1.00 54.47 195 PRO A CA 1
ATOM 1524 C C . PRO A 1 195 ? 2.400 21.980 7.191 1.00 54.47 195 PRO A C 1
ATOM 1526 O O . PRO A 1 195 ? 2.033 23.144 6.991 1.00 54.47 195 PRO A O 1
ATOM 1529 N N . SER A 1 196 ? 3.223 21.660 8.188 1.00 54.47 196 SER A N 1
ATOM 1530 C CA . SER A 1 196 ? 3.939 22.698 8.931 1.00 54.47 196 SER A CA 1
ATOM 1531 C C . SER A 1 196 ? 4.800 23.491 7.941 1.00 54.47 196 SER A C 1
ATOM 1533 O O . SER A 1 196 ? 5.216 22.953 6.914 1.00 54.47 196 SER A O 1
ATOM 1535 N N . ALA A 1 197 ? 5.072 24.770 8.211 1.00 48.41 197 ALA A N 1
ATOM 1536 C CA . ALA A 1 197 ? 5.890 25.585 7.313 1.00 48.41 197 ALA A CA 1
ATOM 1537 C C . ALA A 1 197 ? 7.242 24.892 7.033 1.00 48.41 197 ALA A C 1
ATOM 1539 O O . ALA A 1 197 ? 8.043 24.709 7.944 1.00 48.41 197 ALA A O 1
ATOM 1540 N N . GLY A 1 198 ? 7.471 24.490 5.778 1.00 53.50 198 GLY A N 1
ATOM 1541 C CA . GLY A 1 198 ? 8.679 23.773 5.349 1.00 53.50 198 GLY A CA 1
ATOM 1542 C C . GLY A 1 198 ? 8.572 22.242 5.286 1.00 53.50 198 GLY A C 1
ATOM 1543 O O . GLY A 1 198 ? 9.511 21.613 4.805 1.00 53.50 198 GLY A O 1
ATOM 1544 N N . GLN A 1 199 ? 7.456 21.632 5.701 1.00 58.50 199 GLN A N 1
ATOM 1545 C CA . GLN A 1 199 ? 7.226 20.192 5.535 1.00 58.50 199 GLN A CA 1
ATOM 1546 C C . GLN A 1 199 ? 6.562 19.899 4.179 1.00 58.50 199 GLN A C 1
ATOM 1548 O O . GLN A 1 199 ? 5.578 20.556 3.828 1.00 58.50 199 GLN A O 1
ATOM 1553 N N . PRO A 1 200 ? 7.070 18.931 3.395 1.00 63.56 200 PRO A N 1
ATOM 1554 C CA . PRO A 1 200 ? 6.389 18.499 2.184 1.00 63.56 200 PRO A CA 1
ATOM 1555 C C . PRO A 1 200 ? 5.072 17.817 2.563 1.00 63.56 200 PRO A C 1
ATOM 1557 O O . PRO A 1 200 ? 5.039 16.967 3.449 1.00 63.56 200 PRO A O 1
ATOM 1560 N N . SER A 1 201 ? 3.980 18.183 1.895 1.00 74.62 201 SER A N 1
ATOM 1561 C CA . SER A 1 201 ? 2.731 17.432 2.008 1.00 74.62 201 SER A CA 1
ATOM 1562 C C . SER A 1 201 ? 2.899 16.022 1.430 1.00 74.62 201 SER A C 1
ATOM 1564 O O . SER A 1 201 ? 3.633 15.866 0.446 1.00 74.62 201 SER A O 1
ATOM 1566 N N . PRO A 1 202 ? 2.186 15.017 1.970 1.00 83.75 202 PRO A N 1
ATOM 1567 C CA . PRO A 1 202 ? 2.197 13.668 1.427 1.00 83.75 202 PRO A CA 1
ATOM 1568 C C . PRO A 1 202 ? 1.839 13.662 -0.059 1.00 83.75 202 PRO A C 1
ATOM 1570 O O . PRO A 1 202 ? 0.852 14.285 -0.460 1.00 83.75 202 PRO A O 1
ATOM 1573 N N . ARG A 1 203 ? 2.626 12.959 -0.877 1.00 87.69 203 ARG A N 1
ATOM 1574 C CA . ARG A 1 203 ? 2.352 12.796 -2.312 1.00 87.69 203 ARG A CA 1
ATOM 1575 C C . ARG A 1 203 ? 2.021 11.351 -2.635 1.00 87.69 203 ARG A C 1
ATOM 1577 O O . ARG A 1 203 ? 2.719 10.436 -2.196 1.00 87.69 203 ARG A O 1
ATOM 1584 N N . GLY A 1 204 ? 0.967 11.174 -3.421 1.00 93.44 204 GLY A N 1
ATOM 1585 C CA . GLY A 1 204 ? 0.453 9.876 -3.831 1.00 93.44 204 GLY A CA 1
ATOM 1586 C C . GLY A 1 204 ? 0.451 9.706 -5.345 1.00 93.44 204 GLY A C 1
ATOM 1587 O O . GLY A 1 204 ? 0.243 10.673 -6.079 1.00 93.44 204 GLY A O 1
ATOM 1588 N N . LEU A 1 205 ? 0.674 8.474 -5.807 1.00 96.38 205 LEU A N 1
ATOM 1589 C CA . LEU A 1 205 ? 0.354 8.058 -7.170 1.00 96.38 205 LEU A CA 1
ATOM 1590 C C . LEU A 1 205 ? -1.072 7.521 -7.197 1.00 96.38 205 LEU A C 1
ATOM 1592 O O . LEU A 1 205 ? -1.393 6.563 -6.487 1.00 96.38 205 LEU A O 1
ATOM 1596 N N . PHE A 1 206 ? -1.884 8.091 -8.072 1.00 97.31 206 PHE A N 1
ATOM 1597 C CA . PHE A 1 206 ? -3.219 7.615 -8.372 1.00 97.31 206 PHE A CA 1
ATOM 1598 C C . PHE A 1 206 ? -3.194 6.799 -9.658 1.00 97.31 206 PHE A C 1
ATOM 1600 O O . PHE A 1 206 ? -2.569 7.198 -10.639 1.00 97.31 206 PHE A O 1
ATOM 1607 N N . VAL A 1 207 ? -3.872 5.654 -9.639 1.00 97.75 207 VAL A N 1
ATOM 1608 C CA . VAL A 1 207 ? -4.079 4.772 -10.792 1.00 97.75 207 VAL A CA 1
ATOM 1609 C C . VAL A 1 207 ? -5.571 4.484 -10.873 1.00 97.75 207 VAL A C 1
ATOM 1611 O O . VAL A 1 207 ? -6.138 3.899 -9.951 1.00 97.75 207 VAL A O 1
ATOM 1614 N N . ASN A 1 208 ? -6.219 4.928 -11.948 1.00 95.44 208 ASN A N 1
ATOM 1615 C CA . ASN A 1 208 ? -7.669 4.862 -12.147 1.00 95.44 208 ASN A CA 1
ATOM 1616 C C . ASN A 1 208 ? -8.465 5.435 -10.956 1.00 95.44 208 ASN A C 1
ATOM 1618 O O . ASN A 1 208 ? -9.450 4.851 -10.514 1.00 95.44 208 ASN A O 1
ATOM 1622 N N . GLY A 1 209 ? -8.002 6.557 -10.390 1.00 94.56 209 GLY A N 1
ATOM 1623 C CA . GLY A 1 209 ? -8.635 7.212 -9.235 1.00 94.56 209 GLY A CA 1
ATOM 1624 C C . GLY A 1 209 ? -8.356 6.570 -7.872 1.00 94.56 209 GLY A C 1
ATOM 1625 O O . GLY A 1 209 ? -8.772 7.117 -6.854 1.00 94.56 209 GLY A O 1
ATOM 1626 N N . ARG A 1 210 ? -7.623 5.452 -7.822 1.00 96.25 210 ARG A N 1
ATOM 1627 C CA . ARG A 1 210 ? -7.221 4.774 -6.583 1.00 96.25 210 ARG A CA 1
ATOM 1628 C C . ARG A 1 210 ? -5.819 5.200 -6.159 1.00 96.25 210 ARG A C 1
ATOM 1630 O O . ARG A 1 210 ? -4.912 5.201 -6.990 1.00 96.25 210 ARG A O 1
ATOM 1637 N N . LEU A 1 211 ? -5.606 5.469 -4.870 1.00 97.12 211 LEU A N 1
ATOM 1638 C CA . LEU A 1 21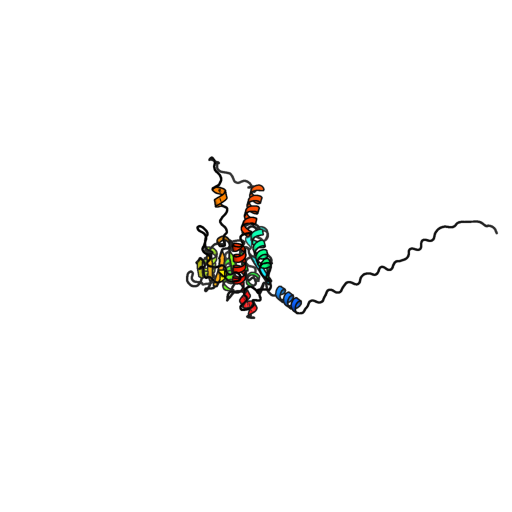1 ? -4.265 5.693 -4.326 1.00 97.12 211 LEU A CA 1
ATOM 1639 C C . LEU A 1 211 ? -3.484 4.366 -4.335 1.00 97.12 211 LEU A C 1
ATOM 1641 O O . LEU A 1 211 ? -3.790 3.440 -3.580 1.00 97.12 211 LEU A O 1
ATOM 1645 N N . ALA A 1 212 ? -2.486 4.262 -5.209 1.00 97.62 212 AL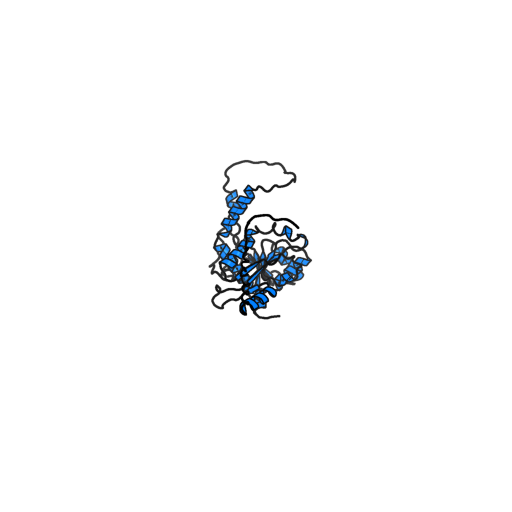A A N 1
ATOM 1646 C CA . ALA A 1 212 ? -1.731 3.029 -5.444 1.00 97.62 212 ALA A CA 1
ATOM 1647 C C . ALA A 1 212 ? -0.314 3.070 -4.854 1.00 97.62 212 ALA A C 1
ATOM 1649 O O . ALA A 1 212 ? 0.233 2.031 -4.488 1.00 97.62 212 ALA A O 1
ATOM 1650 N N . VAL A 1 213 ? 0.273 4.263 -4.746 1.00 96.56 213 VAL A N 1
ATOM 1651 C CA . VAL A 1 213 ? 1.596 4.468 -4.147 1.00 96.56 213 VAL A CA 1
ATOM 1652 C C . VAL A 1 213 ? 1.533 5.666 -3.222 1.00 96.56 213 VAL A C 1
ATOM 1654 O O . VAL A 1 213 ? 0.956 6.690 -3.588 1.00 96.56 213 VAL A O 1
ATOM 1657 N N . LEU A 1 214 ? 2.168 5.567 -2.061 1.00 93.19 214 LEU A N 1
ATOM 1658 C CA . LEU A 1 214 ? 2.390 6.709 -1.185 1.00 93.19 214 LEU A CA 1
ATOM 1659 C C . LEU A 1 214 ? 3.867 6.807 -0.835 1.00 93.19 214 LEU A C 1
ATOM 1661 O O . LEU A 1 214 ? 4.463 5.827 -0.391 1.00 93.19 214 LEU A O 1
ATOM 1665 N N . ASN A 1 215 ? 4.443 7.994 -1.022 1.00 85.00 215 ASN A N 1
ATOM 1666 C CA . ASN A 1 215 ? 5.831 8.228 -0.658 1.00 85.00 215 ASN A CA 1
ATOM 1667 C C . ASN A 1 215 ? 5.962 8.346 0.871 1.00 85.00 215 ASN A C 1
ATOM 1669 O O . ASN A 1 215 ? 5.450 9.287 1.486 1.00 85.00 215 ASN A O 1
ATOM 1673 N N . PHE A 1 216 ? 6.677 7.396 1.465 1.00 69.44 216 PHE A N 1
ATOM 1674 C CA . PHE A 1 216 ? 6.887 7.269 2.902 1.00 69.44 216 PHE A CA 1
ATOM 1675 C C . PHE A 1 216 ? 7.768 8.391 3.477 1.00 69.44 216 PHE A C 1
ATOM 1677 O O . PHE A 1 216 ? 7.536 8.844 4.596 1.00 69.44 216 PHE A O 1
ATOM 1684 N N . GLU A 1 217 ? 8.718 8.929 2.703 1.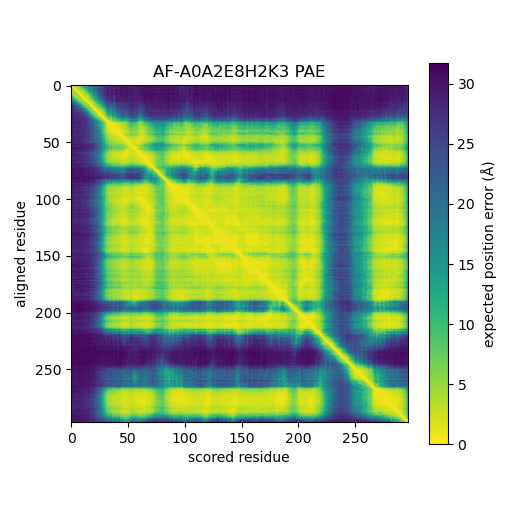00 66.31 217 GLU A N 1
ATOM 1685 C CA . GLU A 1 217 ? 9.547 10.070 3.123 1.00 66.31 217 GLU A CA 1
ATOM 1686 C C . GLU A 1 217 ? 8.707 11.343 3.328 1.00 66.31 217 GLU A C 1
ATOM 1688 O O . GLU A 1 217 ? 8.980 12.169 4.206 1.00 66.31 217 GLU A O 1
ATOM 1693 N N . THR A 1 218 ? 7.626 11.495 2.556 1.00 61.88 218 THR A N 1
ATOM 1694 C CA . THR A 1 218 ? 6.719 12.651 2.664 1.00 61.88 218 THR A CA 1
ATOM 1695 C C . THR A 1 218 ? 5.754 12.588 3.853 1.00 61.88 218 THR A C 1
ATOM 1697 O O . THR A 1 218 ? 5.014 13.542 4.078 1.00 61.88 218 THR A O 1
ATOM 1700 N N . LEU A 1 219 ? 5.787 11.524 4.666 1.00 61.59 219 LEU A N 1
ATOM 1701 C CA . LEU A 1 219 ? 4.963 11.391 5.877 1.00 61.59 219 LEU A CA 1
ATOM 1702 C C . LEU A 1 219 ? 5.501 12.168 7.097 1.00 61.59 219 LEU A C 1
ATOM 1704 O O . LEU A 1 219 ? 4.898 12.107 8.164 1.00 61.59 219 LEU A O 1
ATOM 1708 N N . GLY A 1 220 ? 6.593 12.932 6.944 1.00 51.88 220 GLY A N 1
ATOM 1709 C CA . GLY A 1 220 ? 7.163 13.774 8.010 1.00 51.88 220 GLY A CA 1
ATOM 1710 C C . GLY A 1 220 ? 8.678 13.645 8.214 1.00 51.88 220 GLY A C 1
ATOM 1711 O O . GLY A 1 220 ? 9.193 14.030 9.258 1.00 51.88 220 GLY A O 1
ATOM 1712 N N . MET A 1 221 ? 9.429 13.131 7.237 1.00 49.62 221 MET A N 1
ATOM 1713 C CA . MET A 1 221 ? 10.808 12.660 7.440 1.00 49.62 221 MET A CA 1
ATOM 1714 C C . MET A 1 221 ? 11.906 13.714 7.181 1.00 49.62 221 MET A C 1
ATOM 1716 O O . MET A 1 221 ? 12.939 13.390 6.594 1.00 49.62 221 MET A O 1
ATOM 1720 N N . ARG A 1 222 ? 11.749 14.987 7.589 1.00 38.69 222 ARG A N 1
ATOM 1721 C CA . ARG A 1 222 ? 12.832 15.982 7.382 1.00 38.69 222 ARG A CA 1
ATOM 1722 C C . ARG A 1 222 ? 12.898 17.143 8.379 1.00 38.69 222 ARG A C 1
ATOM 1724 O O . ARG A 1 222 ? 12.986 18.292 7.957 1.00 38.69 222 ARG A O 1
ATOM 1731 N N . GLU A 1 223 ? 12.914 16.875 9.686 1.00 40.09 223 GLU A N 1
ATOM 1732 C CA . GLU A 1 223 ? 13.147 17.946 10.680 1.00 40.09 223 GLU A CA 1
ATOM 1733 C C . GLU A 1 223 ? 14.555 17.974 11.310 1.00 40.09 223 GLU A C 1
ATOM 1735 O O . GLU A 1 223 ? 14.950 19.011 11.836 1.00 40.09 223 GLU A O 1
ATOM 1740 N N . GLU A 1 224 ? 15.392 16.934 11.187 1.00 40.00 224 GLU A N 1
ATOM 1741 C CA . GLU A 1 224 ? 16.646 16.898 11.976 1.00 40.00 224 GLU A CA 1
ATOM 1742 C C . GLU A 1 224 ? 17.978 16.938 11.223 1.00 40.00 224 GLU A C 1
ATOM 1744 O O . GLU A 1 224 ? 19.001 17.210 11.850 1.00 40.00 224 GLU A O 1
ATOM 1749 N N . GLN A 1 225 ? 18.024 16.803 9.894 1.00 37.50 225 GLN A N 1
ATOM 1750 C CA . GLN A 1 225 ? 19.301 17.019 9.189 1.00 37.50 225 GLN A CA 1
ATOM 1751 C C . GLN A 1 225 ? 19.699 18.504 9.139 1.00 37.50 225 GLN A C 1
ATOM 1753 O O . GLN A 1 225 ? 20.875 18.833 9.254 1.00 37.50 225 GLN A O 1
ATOM 1758 N N . THR A 1 226 ? 18.738 19.429 9.059 1.00 37.56 226 THR A N 1
ATOM 1759 C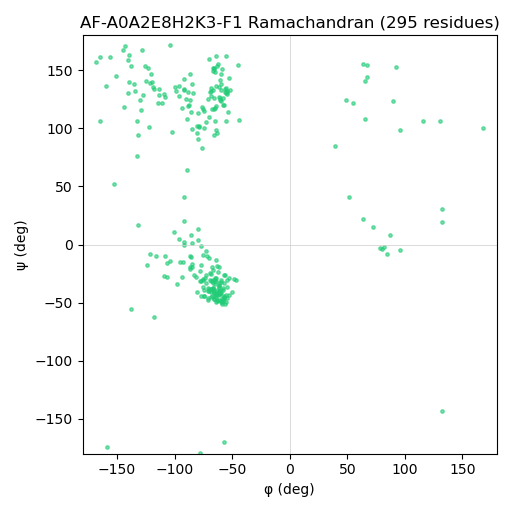 CA . THR A 1 226 ? 19.047 20.865 8.920 1.00 37.56 226 THR A CA 1
ATOM 1760 C C . THR A 1 226 ? 19.310 21.560 10.263 1.00 37.56 226 THR A C 1
ATOM 1762 O O . THR A 1 226 ? 19.968 22.598 10.300 1.00 37.56 226 THR A O 1
ATOM 1765 N N . ARG A 1 227 ? 18.872 20.993 11.397 1.00 35.12 227 ARG A N 1
ATOM 1766 C CA . ARG A 1 227 ? 19.123 21.587 12.726 1.00 35.12 227 ARG A CA 1
ATOM 1767 C C . ARG A 1 227 ? 20.507 21.239 13.290 1.00 35.12 227 ARG A C 1
ATOM 1769 O O . ARG A 1 227 ? 21.077 22.038 14.041 1.00 35.12 227 ARG A O 1
ATOM 1776 N N . ALA A 1 228 ? 21.074 20.105 12.872 1.00 35.78 228 ALA A N 1
ATOM 1777 C CA . ALA A 1 228 ? 22.431 19.688 13.225 1.00 35.78 228 ALA A CA 1
ATOM 1778 C C . ALA A 1 228 ? 23.521 20.468 12.459 1.00 35.78 228 ALA A C 1
ATOM 1780 O O . ALA A 1 228 ? 24.589 20.725 13.015 1.00 35.78 228 ALA A O 1
ATOM 1781 N N . GLU A 1 229 ? 23.248 20.921 11.229 1.00 37.94 229 GLU A N 1
ATOM 1782 C CA . GLU A 1 229 ? 24.199 21.740 10.455 1.00 37.94 229 GLU A CA 1
ATOM 1783 C C . GLU A 1 229 ? 24.186 23.228 10.842 1.00 37.94 229 GLU A C 1
ATOM 1785 O O . GLU A 1 229 ? 25.219 23.891 10.768 1.00 37.94 229 GLU A O 1
ATOM 1790 N N . VAL A 1 230 ? 23.060 23.761 11.327 1.00 38.91 230 VAL A N 1
ATOM 1791 C CA . VAL A 1 230 ? 22.932 25.194 11.669 1.00 38.91 230 VAL A CA 1
ATOM 1792 C C . VAL A 1 230 ? 23.401 25.516 13.102 1.00 38.91 230 VAL A C 1
ATOM 1794 O O . VAL A 1 230 ? 23.608 26.680 13.440 1.00 38.91 230 VAL A O 1
ATOM 1797 N N . SER A 1 231 ? 23.668 24.506 13.941 1.00 37.88 231 SER A N 1
ATOM 1798 C CA . SER A 1 231 ? 24.072 24.703 15.349 1.00 37.88 231 SER A CA 1
ATOM 1799 C C . SER A 1 231 ? 25.580 24.569 15.622 1.00 37.88 231 SER A C 1
ATOM 1801 O O . SER A 1 231 ? 25.980 24.538 16.785 1.00 37.88 231 SER A O 1
ATOM 1803 N N . ARG A 1 232 ? 26.442 24.511 14.594 1.00 35.53 232 ARG A N 1
ATOM 1804 C CA . ARG A 1 232 ? 27.907 24.563 14.774 1.00 35.53 232 ARG A CA 1
ATOM 1805 C C . ARG A 1 232 ? 28.461 25.953 14.438 1.00 35.53 232 ARG A C 1
ATOM 1807 O O . ARG A 1 232 ? 28.746 26.228 13.274 1.00 35.53 232 ARG A O 1
ATOM 1814 N N . PRO A 1 233 ? 28.677 26.840 15.426 1.00 36.56 233 PRO A N 1
ATOM 1815 C CA . PRO A 1 233 ? 29.466 28.037 15.201 1.00 36.56 233 PRO A CA 1
ATOM 1816 C C . PRO A 1 233 ? 30.960 27.680 15.259 1.00 36.56 233 PRO A C 1
ATOM 1818 O O . PRO A 1 233 ? 31.486 27.360 16.321 1.00 36.56 233 PRO A O 1
ATOM 1821 N N . GLY A 1 234 ? 31.647 27.782 14.116 1.00 37.53 234 GLY A N 1
ATOM 1822 C CA . GLY A 1 234 ? 33.104 27.959 14.068 1.00 37.53 234 GLY A CA 1
ATOM 1823 C C . GLY A 1 234 ? 33.888 27.020 13.141 1.00 37.53 234 GLY A C 1
ATOM 1824 O O . GLY A 1 234 ? 34.173 25.898 13.529 1.00 37.53 234 GLY A O 1
ATOM 1825 N N . GLN A 1 235 ? 34.344 27.584 12.005 1.00 36.34 235 GLN A N 1
ATOM 1826 C CA . GLN A 1 235 ? 35.714 27.476 11.437 1.00 36.34 235 GLN A CA 1
ATOM 1827 C C . GLN A 1 235 ? 36.252 26.101 10.947 1.00 36.34 235 GLN A C 1
ATOM 1829 O O . GLN A 1 235 ? 36.085 25.096 11.614 1.00 36.34 235 GLN A O 1
ATOM 1834 N N . VAL A 1 236 ? 37.010 25.932 9.845 1.00 39.41 236 VAL A N 1
ATOM 1835 C CA . VAL A 1 236 ? 37.559 26.749 8.723 1.00 39.41 236 VAL A CA 1
ATOM 1836 C C . VAL A 1 236 ? 37.887 25.771 7.535 1.00 39.41 236 VAL A C 1
ATOM 1838 O O . VAL A 1 236 ? 37.542 24.595 7.657 1.00 39.41 236 VAL A O 1
ATOM 1841 N N . PRO A 1 237 ? 38.503 26.150 6.380 1.00 44.97 237 PRO A N 1
ATOM 1842 C CA . PRO A 1 237 ? 38.270 25.513 5.085 1.00 44.97 237 PRO A CA 1
ATOM 1843 C C . PRO A 1 237 ? 39.421 24.579 4.652 1.00 44.97 237 PRO A C 1
ATOM 1845 O O . PRO A 1 237 ? 40.516 24.587 5.207 1.00 44.97 237 PRO A O 1
ATOM 1848 N N . GLY A 1 238 ? 39.192 23.847 3.562 1.00 43.69 238 GLY A N 1
ATOM 1849 C CA . GLY A 1 238 ? 40.252 23.212 2.780 1.00 43.69 238 GLY A CA 1
ATOM 1850 C C . GLY A 1 238 ? 40.510 21.755 3.147 1.00 43.69 238 GLY A C 1
ATOM 1851 O O . GLY A 1 238 ? 41.291 21.447 4.043 1.00 43.69 238 GLY A O 1
ATOM 1852 N N . ARG A 1 239 ? 39.933 20.839 2.365 1.00 35.50 239 ARG A N 1
ATOM 1853 C CA . ARG A 1 239 ? 40.452 19.475 2.258 1.00 35.50 239 ARG A CA 1
ATOM 1854 C C . ARG A 1 239 ? 40.596 19.104 0.786 1.00 35.50 239 ARG A C 1
ATOM 1856 O O . ARG A 1 239 ? 39.666 19.253 0.001 1.00 35.50 239 ARG A O 1
ATOM 1863 N N . ALA A 1 240 ? 41.822 18.717 0.451 1.00 37.81 240 ALA A N 1
ATOM 1864 C CA . ALA A 1 240 ? 42.294 18.230 -0.839 1.00 37.81 240 ALA A CA 1
ATOM 1865 C C . ALA A 1 240 ? 41.470 17.024 -1.350 1.00 37.81 240 ALA A C 1
ATOM 1867 O O . ALA A 1 240 ? 40.793 16.379 -0.544 1.00 37.81 240 ALA A O 1
ATOM 1868 N N . PRO A 1 241 ? 41.534 16.691 -2.656 1.00 41.66 241 PRO A N 1
ATOM 1869 C CA . PRO A 1 241 ? 40.773 15.581 -3.225 1.00 41.66 241 PRO A CA 1
ATOM 1870 C C . PRO A 1 241 ? 41.170 14.255 -2.565 1.00 41.66 241 PRO A C 1
ATOM 1872 O O . PRO A 1 241 ? 42.348 13.901 -2.508 1.00 41.66 241 PRO A O 1
ATOM 1875 N N . VAL A 1 242 ? 40.175 13.538 -2.044 1.00 44.16 242 VAL A N 1
ATOM 1876 C CA . VAL A 1 242 ? 40.346 12.248 -1.370 1.00 44.16 242 VAL A CA 1
ATOM 1877 C C . VAL A 1 242 ? 40.290 11.135 -2.419 1.00 44.16 242 VAL A C 1
ATOM 1879 O O . VAL A 1 242 ? 39.300 10.997 -3.135 1.00 44.16 242 VAL A O 1
ATOM 1882 N N . SER A 1 243 ? 41.372 10.360 -2.516 1.00 37.22 243 SER A N 1
ATOM 1883 C CA . SER A 1 243 ? 41.443 9.115 -3.293 1.00 37.22 243 SER A CA 1
ATOM 1884 C C . SER A 1 243 ? 40.528 8.028 -2.706 1.00 37.22 243 SER A C 1
ATOM 1886 O O . SER A 1 243 ? 40.338 7.989 -1.490 1.00 37.22 243 SER A O 1
ATOM 1888 N N . PRO A 1 244 ? 40.006 7.103 -3.532 1.00 42.88 244 PRO A N 1
ATOM 1889 C CA . PRO A 1 244 ? 39.052 6.092 -3.094 1.00 42.88 244 PRO A CA 1
ATOM 1890 C C . PRO A 1 244 ? 39.763 4.990 -2.300 1.00 42.88 244 PRO A C 1
ATOM 1892 O O . PRO A 1 244 ? 40.605 4.267 -2.831 1.00 42.88 244 PRO A O 1
ATOM 1895 N N . GLY A 1 245 ? 39.416 4.852 -1.023 1.00 40.22 245 GLY A N 1
ATOM 1896 C CA . GLY A 1 245 ? 39.920 3.788 -0.162 1.00 40.22 245 GLY A CA 1
ATOM 1897 C C . GLY A 1 245 ? 39.090 3.666 1.110 1.00 40.22 245 GLY A C 1
ATOM 1898 O O . GLY A 1 245 ? 39.197 4.516 1.983 1.00 40.22 245 GLY A O 1
ATOM 1899 N N . THR A 1 246 ? 38.275 2.607 1.175 1.00 46.25 246 THR A N 1
ATOM 1900 C CA . THR A 1 246 ? 37.641 2.029 2.379 1.00 46.25 246 THR A CA 1
ATOM 1901 C C . THR A 1 246 ? 37.140 3.035 3.421 1.00 46.25 246 THR A C 1
ATOM 1903 O O . THR A 1 246 ? 37.812 3.302 4.416 1.00 46.25 246 THR A O 1
ATOM 1906 N N . GLU A 1 247 ? 35.919 3.534 3.223 1.00 41.97 247 GLU A N 1
ATOM 1907 C CA . GLU A 1 247 ? 35.143 4.208 4.269 1.00 41.97 247 GLU A CA 1
ATOM 1908 C C . GLU A 1 247 ? 34.816 3.210 5.389 1.00 41.97 247 GLU A C 1
ATOM 1910 O O . GLU A 1 247 ? 33.890 2.404 5.302 1.00 41.97 247 GLU A O 1
ATOM 1915 N N . THR A 1 248 ? 35.600 3.238 6.463 1.00 47.38 248 THR A N 1
ATOM 1916 C CA . THR A 1 248 ? 35.172 2.693 7.751 1.00 47.38 248 THR A CA 1
ATOM 1917 C C . THR A 1 248 ? 34.137 3.650 8.329 1.00 47.38 248 THR A C 1
ATOM 1919 O O . THR A 1 248 ? 34.494 4.745 8.765 1.00 47.38 248 THR A O 1
ATOM 1922 N N . VAL A 1 249 ? 32.862 3.260 8.290 1.00 50.44 249 VAL A N 1
ATOM 1923 C CA . VAL A 1 249 ? 31.754 4.033 8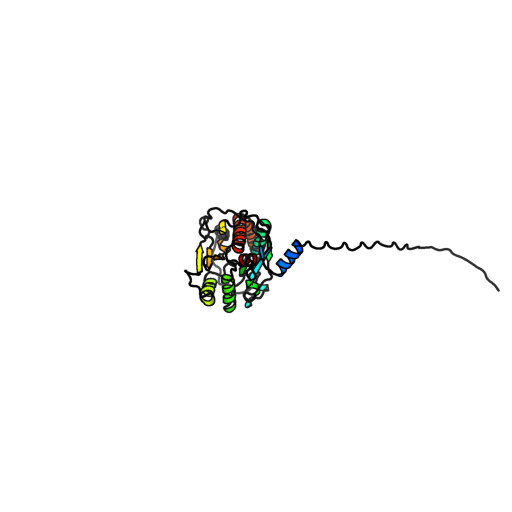.869 1.00 50.44 249 VAL A CA 1
ATOM 1924 C C . VAL A 1 249 ? 32.014 4.247 10.363 1.00 50.44 249 VAL A C 1
ATOM 1926 O O . VAL A 1 249 ? 32.263 3.288 11.095 1.00 50.44 249 VAL A O 1
ATOM 1929 N N . ASP A 1 250 ? 31.986 5.504 10.809 1.00 65.56 250 ASP A N 1
ATOM 1930 C CA . ASP A 1 250 ? 32.248 5.887 12.198 1.00 65.56 250 ASP A CA 1
ATOM 1931 C C . ASP A 1 250 ? 31.164 5.304 13.143 1.00 65.56 250 ASP A C 1
ATOM 1933 O O . ASP A 1 250 ? 29.980 5.634 13.005 1.00 65.56 250 ASP A O 1
ATOM 1937 N N . PRO A 1 251 ? 31.526 4.455 14.128 1.00 59.84 251 PRO A N 1
ATOM 1938 C CA . PRO A 1 251 ? 30.584 3.865 15.085 1.00 59.84 251 PRO A CA 1
ATOM 1939 C C . PRO A 1 251 ? 29.849 4.880 15.969 1.00 59.84 251 PRO A C 1
ATOM 1941 O O . PRO A 1 251 ? 28.843 4.534 16.597 1.00 59.84 251 PRO A O 1
ATOM 1944 N N . GLN A 1 252 ? 30.374 6.099 16.099 1.00 59.03 252 GLN A N 1
ATOM 1945 C CA . GLN A 1 252 ? 29.729 7.181 16.834 1.00 59.03 252 GLN A CA 1
ATOM 1946 C C . GLN A 1 252 ? 28.643 7.847 15.981 1.00 59.03 252 GLN A C 1
ATOM 1948 O O . GLN A 1 252 ? 27.532 8.050 16.465 1.00 59.03 252 GLN A O 1
ATOM 1953 N N . LEU A 1 253 ? 28.914 8.047 14.689 1.00 53.22 253 LEU A N 1
ATOM 1954 C CA . LEU A 1 253 ? 27.939 8.526 13.707 1.00 53.22 253 LEU A CA 1
ATOM 1955 C C . LEU A 1 253 ? 26.757 7.553 13.556 1.00 53.22 253 LEU A C 1
ATOM 1957 O O . LEU A 1 253 ? 25.610 7.983 13.515 1.00 53.22 253 LEU A O 1
ATOM 1961 N N . LEU A 1 254 ? 27.020 6.240 13.560 1.00 51.78 254 LEU A N 1
ATOM 1962 C CA . LEU A 1 254 ? 25.983 5.197 13.594 1.00 51.78 254 LEU A CA 1
ATOM 1963 C C . LEU A 1 254 ? 25.090 5.288 14.841 1.00 51.78 254 LEU A C 1
ATOM 1965 O O . LEU A 1 254 ? 23.876 5.153 14.735 1.00 51.78 254 LEU A O 1
ATOM 1969 N N . ARG A 1 255 ? 25.668 5.547 16.021 1.00 57.47 255 ARG A N 1
ATOM 1970 C CA . ARG A 1 255 ? 24.902 5.688 17.271 1.00 57.47 255 ARG A CA 1
ATOM 1971 C C . ARG A 1 255 ? 24.070 6.966 17.321 1.00 57.47 255 ARG A C 1
ATOM 1973 O O . ARG A 1 255 ? 22.960 6.940 17.841 1.00 57.47 255 ARG A O 1
ATOM 1980 N N . GLU A 1 256 ? 24.588 8.066 16.786 1.00 53.09 256 GLU A N 1
ATOM 1981 C CA . GLU A 1 256 ? 23.857 9.333 16.682 1.00 53.09 256 GLU A CA 1
ATOM 1982 C C . GLU A 1 256 ? 22.717 9.241 15.649 1.00 53.09 256 GLU A C 1
ATOM 1984 O O . GLU A 1 256 ? 21.608 9.695 15.928 1.00 53.09 256 GLU A O 1
ATOM 1989 N N . LEU A 1 257 ? 22.942 8.564 14.512 1.00 50.62 257 LEU A N 1
ATOM 1990 C CA . LEU A 1 257 ? 21.898 8.214 13.537 1.00 50.62 257 LEU A CA 1
ATOM 1991 C C . LEU A 1 257 ? 20.817 7.316 14.148 1.00 50.62 257 LEU A C 1
ATOM 1993 O O . LEU A 1 257 ? 19.635 7.537 13.893 1.00 50.62 257 LEU A O 1
ATOM 1997 N N . ASP A 1 258 ? 21.205 6.329 14.954 1.00 48.09 258 ASP A N 1
ATOM 1998 C CA . ASP A 1 258 ? 20.272 5.446 15.656 1.00 48.09 258 ASP A CA 1
ATOM 1999 C C . ASP A 1 258 ? 19.433 6.204 16.697 1.00 48.09 258 ASP A C 1
ATOM 2001 O O . ASP A 1 258 ? 18.232 5.967 16.799 1.00 48.09 258 ASP A O 1
ATOM 2005 N N . ALA A 1 259 ? 20.035 7.122 17.460 1.00 52.00 259 ALA A N 1
ATOM 2006 C CA . ALA A 1 259 ? 19.334 7.895 18.487 1.00 52.00 259 ALA A CA 1
ATOM 2007 C C . ALA A 1 259 ? 18.317 8.882 17.885 1.00 52.00 259 ALA A C 1
ATOM 2009 O O . ALA A 1 259 ? 17.171 8.919 18.329 1.00 52.00 259 ALA A O 1
ATOM 2010 N N . ALA A 1 260 ? 18.700 9.612 16.832 1.00 48.69 260 ALA A N 1
ATOM 2011 C CA . ALA A 1 260 ? 17.790 10.498 16.101 1.00 48.69 260 ALA A CA 1
ATOM 2012 C C . ALA A 1 260 ? 16.647 9.727 15.404 1.00 48.69 260 ALA A C 1
ATOM 2014 O O . ALA A 1 260 ? 15.544 10.244 15.246 1.00 48.69 260 ALA A O 1
ATOM 2015 N N . HIS A 1 261 ? 16.871 8.464 15.014 1.00 48.34 261 HIS A N 1
ATOM 2016 C CA . HIS A 1 261 ? 15.801 7.596 14.505 1.00 48.34 261 HIS A CA 1
ATOM 2017 C C . HIS A 1 261 ? 14.816 7.168 15.598 1.00 48.34 261 HIS A C 1
ATOM 2019 O O . HIS A 1 261 ? 13.618 7.144 15.347 1.00 48.34 261 HIS A O 1
ATOM 2025 N N . VAL A 1 262 ? 15.281 6.854 16.810 1.00 48.72 262 VAL A N 1
ATOM 2026 C CA . VAL A 1 262 ? 14.387 6.437 17.907 1.00 48.72 262 VAL A CA 1
ATOM 2027 C C . VAL A 1 262 ? 13.476 7.580 18.370 1.00 48.72 262 VAL A C 1
ATOM 2029 O O . VAL A 1 262 ? 12.308 7.334 18.659 1.00 48.72 262 VAL A O 1
ATOM 2032 N N . ASP A 1 263 ? 13.961 8.825 18.402 1.00 47.75 263 ASP A N 1
ATOM 2033 C CA . ASP A 1 263 ? 13.117 9.979 18.754 1.00 47.75 263 ASP A CA 1
ATOM 2034 C C . ASP A 1 263 ? 12.129 10.359 17.632 1.00 47.75 263 ASP A C 1
ATOM 2036 O O . ASP A 1 263 ? 11.016 10.802 17.920 1.00 47.75 263 ASP A O 1
ATOM 2040 N N . ARG A 1 264 ? 12.473 10.103 16.361 1.00 51.62 264 ARG A N 1
ATOM 2041 C CA . ARG A 1 264 ? 11.596 10.319 15.193 1.00 51.62 264 ARG A CA 1
ATOM 2042 C C . ARG A 1 264 ? 10.299 9.514 15.260 1.00 51.62 264 ARG A C 1
ATOM 2044 O O . ARG A 1 264 ? 9.241 10.023 14.901 1.00 51.62 264 ARG A O 1
ATOM 2051 N N . PHE A 1 265 ? 10.376 8.275 15.732 1.00 49.75 265 PHE A N 1
ATOM 2052 C CA . PHE A 1 265 ? 9.222 7.380 15.832 1.00 49.75 265 PHE A CA 1
ATOM 2053 C C . PHE A 1 265 ? 8.416 7.547 17.109 1.00 49.75 265 PHE A C 1
ATOM 2055 O O . PHE A 1 265 ? 7.500 6.782 17.338 1.00 49.75 265 PHE A O 1
ATOM 2062 N N . ARG A 1 266 ? 8.716 8.567 17.917 1.00 53.03 266 ARG A N 1
ATOM 2063 C CA . ARG A 1 266 ? 7.847 8.989 19.021 1.00 53.03 266 ARG A CA 1
ATOM 2064 C C . ARG A 1 266 ? 6.860 10.081 18.612 1.00 53.03 266 ARG A C 1
ATOM 2066 O O . ARG A 1 266 ? 6.085 10.543 19.454 1.00 53.03 266 ARG A O 1
ATOM 2073 N N . ASP A 1 267 ? 6.881 10.535 17.353 1.00 68.38 267 ASP A N 1
ATOM 2074 C CA . ASP A 1 267 ? 5.839 11.433 16.856 1.00 68.38 267 ASP A CA 1
ATOM 2075 C C . ASP A 1 267 ? 4.548 10.641 16.627 1.00 68.38 267 ASP A C 1
ATOM 2077 O O . ASP A 1 267 ? 4.334 10.008 15.594 1.00 68.38 267 ASP A O 1
ATOM 2081 N N . ILE A 1 268 ? 3.646 10.752 17.598 1.00 74.25 268 ILE A N 1
ATOM 2082 C CA . ILE A 1 268 ? 2.296 10.179 17.581 1.00 74.25 268 ILE A CA 1
ATOM 2083 C C . ILE A 1 268 ? 1.558 10.479 16.263 1.00 74.25 268 ILE A C 1
ATOM 2085 O O . ILE A 1 268 ? 0.697 9.706 15.844 1.00 74.25 268 ILE A O 1
ATOM 2089 N N . ARG A 1 269 ? 1.832 11.603 15.583 1.00 75.94 269 ARG A N 1
ATOM 2090 C CA . ARG A 1 269 ? 1.197 11.889 14.286 1.00 75.94 269 ARG A CA 1
ATOM 2091 C C . ARG A 1 269 ? 1.703 10.977 13.180 1.00 75.94 269 ARG A C 1
ATOM 2093 O O . ARG A 1 269 ? 0.896 10.561 12.351 1.00 75.94 269 ARG A O 1
ATOM 2100 N N . PHE A 1 270 ? 2.993 10.667 13.176 1.00 78.25 270 PHE A N 1
ATOM 2101 C CA . PHE A 1 270 ? 3.589 9.754 12.212 1.00 78.25 270 PHE A CA 1
ATOM 2102 C C . PHE A 1 270 ? 3.050 8.330 12.401 1.00 78.25 270 PHE A C 1
ATOM 2104 O O . PHE A 1 270 ? 2.604 7.712 11.434 1.00 78.25 270 PHE A O 1
ATOM 2111 N N . GLU A 1 271 ? 3.004 7.845 13.643 1.00 84.75 271 GLU A N 1
ATOM 2112 C CA . GLU A 1 271 ? 2.420 6.540 13.979 1.00 84.75 271 GLU A CA 1
ATOM 2113 C C . GLU A 1 271 ? 0.964 6.453 13.499 1.00 84.75 271 GLU A C 1
ATOM 2115 O O . GLU A 1 271 ? 0.590 5.563 12.733 1.00 84.75 271 GLU A O 1
ATOM 2120 N N . LYS A 1 272 ? 0.141 7.450 13.852 1.00 88.00 272 LYS A N 1
ATOM 2121 C CA . LYS A 1 272 ? -1.265 7.494 13.429 1.00 88.00 272 LYS A CA 1
ATOM 2122 C C . LYS A 1 272 ? -1.425 7.554 11.915 1.00 88.00 272 LYS A C 1
ATOM 2124 O O . LYS A 1 272 ? -2.329 6.917 11.379 1.00 88.00 272 LYS A O 1
ATOM 2129 N N . MET A 1 273 ? -0.576 8.315 11.225 1.00 88.12 273 MET A N 1
ATOM 2130 C CA . MET A 1 273 ? -0.594 8.380 9.766 1.00 88.12 273 MET A CA 1
ATOM 2131 C C . MET A 1 273 ? -0.202 7.033 9.153 1.00 88.12 273 MET A C 1
ATOM 2133 O O . MET A 1 273 ? -0.849 6.593 8.209 1.00 88.12 273 MET A O 1
ATOM 2137 N N . THR A 1 274 ? 0.781 6.337 9.723 1.00 89.56 274 THR A N 1
ATOM 2138 C CA . THR A 1 274 ? 1.184 4.991 9.293 1.00 89.56 274 THR A CA 1
ATOM 2139 C C . THR A 1 274 ? 0.019 4.006 9.393 1.00 89.56 274 THR A C 1
ATOM 2141 O O . THR A 1 274 ? -0.310 3.357 8.398 1.00 89.56 274 THR A O 1
ATOM 2144 N N . VAL A 1 275 ? -0.682 3.961 10.535 1.00 92.94 275 VAL A N 1
ATOM 2145 C CA . VAL A 1 275 ? -1.890 3.125 10.697 1.00 92.94 275 VAL A CA 1
ATOM 2146 C C . VAL A 1 275 ? -2.944 3.490 9.658 1.00 92.94 275 VAL A C 1
ATOM 2148 O O . VAL A 1 275 ? -3.480 2.623 8.975 1.00 92.94 275 VAL A O 1
ATOM 2151 N N . ASN A 1 276 ? -3.212 4.782 9.493 1.00 93.25 276 ASN A N 1
ATOM 2152 C CA . ASN A 1 276 ? -4.178 5.288 8.529 1.00 93.25 276 ASN A CA 1
ATOM 2153 C C . ASN A 1 276 ? -3.877 4.855 7.091 1.00 93.25 276 ASN A C 1
ATOM 2155 O O . ASN A 1 276 ? -4.781 4.410 6.388 1.00 93.25 276 ASN A O 1
ATOM 2159 N N . VAL A 1 277 ? -2.618 4.947 6.661 1.00 94.00 277 VAL A N 1
ATOM 2160 C CA . VAL A 1 277 ? -2.181 4.533 5.322 1.00 94.00 277 VAL A CA 1
ATOM 2161 C C . VAL A 1 277 ? -2.373 3.036 5.124 1.00 94.00 277 VAL A C 1
ATOM 2163 O O . VAL A 1 277 ? -2.908 2.625 4.096 1.00 94.00 277 VAL A O 1
ATOM 2166 N N . VAL A 1 278 ? -1.981 2.225 6.106 1.00 95.06 278 VAL A N 1
ATOM 2167 C CA . VAL A 1 278 ? -2.126 0.766 6.041 1.00 95.06 278 VAL A CA 1
ATOM 2168 C C . VAL A 1 278 ? -3.601 0.380 5.988 1.00 95.06 278 VAL A C 1
ATOM 2170 O O . VAL A 1 278 ? -4.015 -0.352 5.090 1.00 95.06 278 VAL A O 1
ATOM 2173 N N . VAL A 1 279 ? -4.425 0.921 6.887 1.00 94.81 279 VAL A N 1
ATOM 2174 C CA . VAL A 1 279 ? -5.869 0.655 6.904 1.00 94.81 279 VAL A CA 1
ATOM 2175 C C . VAL A 1 279 ? -6.519 1.110 5.599 1.00 94.81 279 VAL A C 1
ATOM 2177 O O . VAL A 1 279 ? -7.301 0.359 5.014 1.00 94.81 279 VAL A O 1
ATOM 2180 N N . HIS A 1 280 ? -6.155 2.285 5.083 1.00 95.25 280 HIS A N 1
ATOM 2181 C CA . HIS A 1 280 ? -6.637 2.767 3.792 1.00 95.25 280 HIS A CA 1
ATOM 2182 C C . HIS A 1 280 ? -6.261 1.816 2.653 1.00 95.25 280 HIS A C 1
ATOM 2184 O O . HIS A 1 280 ? -7.126 1.414 1.879 1.00 95.25 280 HIS A O 1
ATOM 2190 N N . ALA A 1 281 ? -4.996 1.398 2.574 1.00 96.06 281 ALA A N 1
ATOM 2191 C CA . ALA A 1 281 ? -4.511 0.489 1.542 1.00 96.06 281 ALA A CA 1
ATOM 2192 C C . ALA A 1 281 ? -5.277 -0.845 1.530 1.00 96.06 281 ALA A C 1
ATOM 2194 O O . ALA A 1 281 ? -5.570 -1.376 0.459 1.00 96.06 281 ALA A O 1
ATOM 2195 N N . LEU A 1 282 ? -5.642 -1.358 2.709 1.00 94.69 282 LEU 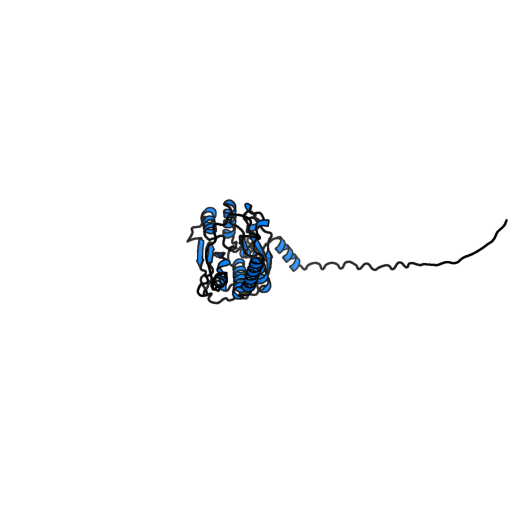A N 1
ATOM 2196 C CA . LEU A 1 282 ? -6.372 -2.618 2.866 1.00 94.69 282 LEU A CA 1
ATOM 2197 C C . LEU A 1 282 ? -7.870 -2.492 2.576 1.00 94.69 282 LEU A C 1
ATOM 2199 O O . LEU A 1 282 ? -8.482 -3.454 2.114 1.00 94.69 282 LEU A O 1
ATOM 2203 N N . THR A 1 283 ? -8.467 -1.333 2.848 1.00 93.19 283 THR A N 1
ATOM 2204 C CA . THR A 1 283 ? -9.929 -1.156 2.827 1.00 93.19 283 THR A CA 1
ATOM 2205 C C . THR A 1 283 ? -10.449 -0.370 1.629 1.00 93.19 283 THR A C 1
ATOM 2207 O O . THR A 1 283 ? -11.641 -0.457 1.338 1.00 93.19 283 THR A O 1
ATOM 2210 N N . GLN A 1 284 ? -9.586 0.355 0.911 1.00 94.31 284 GLN A N 1
ATOM 2211 C CA . GLN A 1 284 ? -9.983 1.064 -0.303 1.00 94.31 284 GLN A CA 1
ATOM 2212 C C . GLN A 1 284 ? -10.525 0.102 -1.366 1.00 94.31 284 GLN A C 1
ATOM 2214 O O . GLN A 1 284 ? -10.061 -1.035 -1.510 1.00 94.31 284 GLN A O 1
ATOM 2219 N N . GLU A 1 285 ? -11.493 0.584 -2.140 1.00 92.81 285 GLU A N 1
ATOM 2220 C CA . GLU A 1 285 ? -12.080 -0.178 -3.235 1.00 92.81 285 GLU A CA 1
ATOM 2221 C C . GLU A 1 285 ? -11.017 -0.555 -4.279 1.00 92.81 285 GLU A C 1
ATOM 2223 O O . GLU A 1 285 ? -10.123 0.225 -4.617 1.00 92.81 285 GLU A O 1
ATOM 2228 N N . GLY A 1 286 ? -11.093 -1.791 -4.771 1.00 91.69 286 GLY A N 1
ATOM 2229 C CA . GLY A 1 286 ? -10.170 -2.313 -5.774 1.00 91.69 286 GLY A CA 1
ATOM 2230 C C . GLY A 1 286 ? -8.833 -2.812 -5.221 1.00 91.69 286 GLY A C 1
ATOM 2231 O O . GLY A 1 286 ? -8.052 -3.354 -6.009 1.00 91.69 286 GLY A O 1
ATOM 2232 N N . SER A 1 287 ? -8.576 -2.701 -3.908 1.00 93.81 287 SER A N 1
ATOM 2233 C CA . SER A 1 287 ? -7.392 -3.287 -3.260 1.00 93.81 287 SER A CA 1
ATOM 2234 C C . SER A 1 287 ? -7.385 -4.818 -3.344 1.00 93.81 287 SER A C 1
ATOM 2236 O O . SER A 1 287 ? -8.451 -5.441 -3.373 1.00 93.81 287 SER A O 1
ATOM 2238 N N . ILE A 1 288 ? -6.203 -5.443 -3.310 1.00 92.81 288 ILE A N 1
ATOM 2239 C CA . ILE A 1 288 ? -6.068 -6.915 -3.262 1.00 92.81 288 ILE A CA 1
ATOM 2240 C C . ILE A 1 288 ? -6.897 -7.512 -2.110 1.00 92.81 288 ILE A C 1
ATOM 2242 O O . ILE A 1 288 ? -7.627 -8.487 -2.295 1.00 92.81 288 ILE A O 1
ATOM 2246 N N . THR A 1 289 ? -6.858 -6.889 -0.930 1.00 87.62 289 THR A N 1
ATOM 2247 C CA . THR A 1 289 ? -7.600 -7.352 0.252 1.00 87.62 289 THR A CA 1
ATOM 2248 C C . THR A 1 289 ? -9.119 -7.255 0.066 1.00 87.62 289 THR A C 1
ATOM 2250 O O . THR A 1 289 ? -9.831 -8.190 0.434 1.00 87.62 289 THR A O 1
ATOM 2253 N N . SER A 1 290 ? -9.626 -6.175 -0.542 1.00 83.62 290 SER A N 1
ATOM 2254 C CA . SER A 1 290 ? -11.069 -5.982 -0.786 1.00 83.62 290 SER A CA 1
ATOM 2255 C C . SER A 1 290 ? -11.665 -7.011 -1.760 1.00 83.62 290 SER A C 1
ATOM 2257 O O . SER A 1 290 ? -12.824 -7.412 -1.635 1.00 83.62 290 SER A O 1
ATOM 2259 N N . ARG A 1 291 ? -10.863 -7.506 -2.710 1.00 78.50 291 ARG A N 1
ATOM 2260 C CA . ARG A 1 291 ? -11.276 -8.576 -3.634 1.00 78.50 291 ARG A CA 1
ATOM 2261 C C . ARG A 1 291 ? -11.321 -9.935 -2.941 1.00 78.50 291 ARG A C 1
ATOM 2263 O O . ARG A 1 291 ? -12.240 -10.720 -3.161 1.00 78.50 291 ARG A O 1
ATOM 2270 N N . ASN A 1 292 ? -10.355 -10.195 -2.060 1.00 71.56 292 ASN A N 1
ATOM 2271 C CA . ASN A 1 292 ? -10.284 -11.452 -1.316 1.00 71.56 292 ASN A CA 1
ATOM 2272 C C . ASN A 1 292 ? -11.447 -11.611 -0.322 1.00 71.56 292 ASN A C 1
ATOM 2274 O O . ASN A 1 292 ? -11.896 -12.731 -0.084 1.00 71.56 292 ASN A O 1
ATOM 2278 N N . SER A 1 293 ? -11.966 -10.513 0.239 1.00 66.12 293 SER A N 1
ATOM 2279 C CA . SER A 1 293 ? -13.107 -10.546 1.167 1.00 66.12 293 SER A CA 1
ATOM 2280 C C . SER A 1 293 ? -14.465 -10.720 0.476 1.00 66.12 293 SER A C 1
ATOM 2282 O O . SER A 1 293 ? -15.402 -11.216 1.098 1.00 66.12 293 SER A O 1
ATOM 2284 N N . THR A 1 294 ? -14.578 -10.365 -0.807 1.00 57.81 294 THR A N 1
ATOM 2285 C CA . THR A 1 294 ? -15.827 -10.450 -1.586 1.00 57.81 294 THR A CA 1
ATOM 2286 C C . THR A 1 294 ? -16.003 -11.776 -2.337 1.00 57.81 294 THR A C 1
ATOM 2288 O O . THR A 1 294 ? -17.018 -11.975 -3.000 1.00 57.81 294 THR A O 1
ATOM 2291 N N . GLY A 1 295 ? -15.066 -12.723 -2.196 1.00 49.47 295 GLY A N 1
ATOM 2292 C CA . GLY A 1 295 ? -15.179 -14.071 -2.769 1.00 49.47 295 GLY A CA 1
ATOM 2293 C C . GLY A 1 295 ? -15.009 -14.135 -4.292 1.00 49.47 295 GLY A C 1
ATOM 2294 O O . GLY A 1 295 ? -15.351 -15.150 -4.893 1.00 49.47 295 GLY A O 1
ATOM 2295 N N . GLY A 1 296 ? -14.487 -13.078 -4.919 1.00 42.25 296 GLY A N 1
ATOM 2296 C CA . GLY A 1 296 ? -14.237 -13.033 -6.357 1.00 42.25 296 GLY A CA 1
ATOM 2297 C C . GLY A 1 296 ? -12.953 -13.766 -6.751 1.00 42.25 296 GLY A C 1
ATOM 2298 O O . GLY A 1 296 ? -11.886 -13.157 -6.795 1.00 42.25 296 GLY A O 1
ATOM 2299 N N . ARG A 1 297 ? -13.060 -15.059 -7.066 1.00 41.03 297 ARG A N 1
ATOM 2300 C CA . ARG A 1 297 ? -12.175 -15.760 -8.010 1.00 41.03 297 ARG A CA 1
ATOM 2301 C C . ARG A 1 297 ? -13.018 -16.616 -8.944 1.00 41.03 297 ARG A C 1
ATOM 2303 O O . ARG A 1 297 ? -13.934 -17.295 -8.433 1.00 41.03 297 ARG A O 1
#